Protein AF-0000000075415212 (afdb_homodimer)

Foldseek 3Di:
DDDDDQPVQLVVQLVVQVDPPDFQEWEWEADPPQIDIGTHHLVLLLVQFVQSVVVQVVQCVVVVVPSHRHYYYHHPAGPVLVVQVVSCSRRVDHDDDLVCVVSLVSNLVVCVNRVRPVSNVVSVVSCVVPPPD/DDDDDQPVQLVVLLVVQVDPPDFQEWEWEADPPQIDIGTHHLVLLLVQFVQSVVVQVVQCVVVVVPSHRHYYYHHPAGPVLVVQVVSCSRRVDHDDDLVCVVSLVSNLVVCVNRVRPVSNVVSVVSCVVPPPD

pLDDT: mean 91.98, std 10.03, range [41.69, 98.75]

Nearest PDB structures (foldseek):
  8p2o-assembly1_B  TM=8.426E-01  e=3.186E-08  Xenopus laevis
  8p2n-assembly1_B  TM=8.759E-01  e=6.468E-08  Xenopus laevis
  7x4w-assembly3_F-2  TM=7.829E-01  e=3.624E-08  Homo sapiens
  2vkp-assembly1_B-2  TM=8.140E-01  e=1.231E-07  Homo sapiens
  8k8t-assembly1_L  TM=7.722E-01  e=4.525E-06  Homo sapiens

Sequence (266 aa):
MSTQFFSNLSRNYIEILKDSEYYDVTIEVGEDPNVKIFRAHMNILCHRSPYLRRVLVSNNKKNNNDGVLSHTKLPNILPETFQIVLKYIYGGILSLDEENTPDILKVLVAADELILHELVDYLQTYLIENKADMSTQFFSNLSRNYIEILKDSEYYDVTIEVGEDPNVKIFRAHMNILCHRSPYLRRVLVSNNKKNNNDGVLSHTKLPNILPETFQIVLKYIYGGILSLDEENTPDILKVLVAADELILHELVDYLQTYLIENKAD

Solvent-accessible surface area (backbone atoms only — not comparable to full-atom values): 14366 Å² total; per-residue (Å²): 79,78,48,77,43,54,69,65,46,23,52,35,38,40,50,50,66,70,47,81,84,76,56,47,27,39,36,39,22,18,45,91,91,56,58,44,77,42,67,38,47,54,72,59,44,38,59,57,17,60,43,48,25,54,55,51,54,53,50,36,64,72,61,61,68,68,76,63,72,43,76,50,75,41,55,89,36,48,47,72,47,46,53,52,51,49,43,25,63,52,28,22,39,46,79,48,62,76,86,40,58,70,60,51,51,52,42,37,52,46,27,53,69,34,50,30,61,72,60,30,54,50,49,52,52,49,48,62,69,64,57,72,118,79,78,48,78,43,53,69,64,46,24,54,36,38,41,48,52,64,69,46,80,84,75,58,46,27,38,36,39,21,19,45,88,89,57,59,45,78,42,66,38,48,56,72,58,43,39,59,59,17,60,43,50,26,53,54,51,52,54,49,36,64,74,60,60,69,67,78,64,71,43,76,49,75,40,55,90,35,50,48,73,48,47,53,52,51,49,42,25,64,53,28,20,40,44,78,48,63,75,86,40,57,71,58,51,50,52,42,38,53,46,28,52,70,36,50,30,60,71,60,30,56,50,49,51,51,49,48,62,70,63,56,74,115

Organism: Rhizophagus irregularis (strain DAOM 181602 / DAOM 197198 / MUCL 43194) (NCBI:txid747089)

Secondary structure (DSSP, 8-state):
-EEE-HHHHHHHHHHHHH--SS--EEEEEEETTEEEEEEE-HHHHHHH-HHHHHHHHHHHHHHTTSSPPEEEEETTS-HHHHHHHHHHHHH-EEE--TT-HHHHHHHHHHHHHTT-HHHHHHHHHHHHHHS--/-EEE-HHHHHHHHHHHHH--SS-SEEEEEEETTEEEEEEE-HHHHHHH-HHHHHHHHHHHHHHTTSSPPEEEEETTS-HHHHHHHHHHHHH-EEE--TT-HHHHHHHHHHHHHTT-HHHHHHHHHHHHHHTT-

Structure (mmCIF, N/CA/C/O backbone):
data_AF-0000000075415212-model_v1
#
loop_
_entity.id
_entity.type
_entity.pdbx_description
1 polymer 'BTB/POZ protein'
#
loop_
_atom_site.group_PDB
_atom_site.id
_atom_site.type_symbol
_atom_site.label_atom_id
_atom_site.label_alt_id
_atom_site.label_comp_id
_atom_site.label_asym_id
_atom_site.label_entity_id
_atom_site.label_seq_id
_atom_site.pdbx_PDB_ins_code
_atom_site.Cartn_x
_atom_site.Cartn_y
_atom_site.Cartn_z
_atom_site.occupancy
_atom_site.B_iso_or_equiv
_atom_site.auth_seq_id
_atom_site.auth_comp_id
_atom_site.auth_asym_id
_atom_site.auth_atom_id
_atom_site.pdbx_PDB_model_num
ATOM 1 N N . MET A 1 1 ? 14.742 17.906 -1.229 1 79.44 1 MET A N 1
ATOM 2 C CA . MET A 1 1 ? 15.094 16.562 -0.757 1 79.44 1 MET A CA 1
ATOM 3 C C . MET A 1 1 ? 13.992 15.562 -1.099 1 79.44 1 MET A C 1
ATOM 5 O O . MET A 1 1 ? 12.812 15.898 -1.091 1 79.44 1 MET A O 1
ATOM 9 N N . SER A 1 2 ? 14.32 14.391 -1.63 1 82.81 2 SER A N 1
ATOM 10 C CA . SER A 1 2 ? 13.43 13.258 -1.861 1 82.81 2 SER A CA 1
ATOM 11 C C . SER A 1 2 ? 13.922 12.016 -1.128 1 82.81 2 SER A C 1
ATOM 13 O O . SER A 1 2 ? 14.984 11.477 -1.443 1 82.81 2 SER A O 1
ATOM 15 N N . THR A 1 3 ? 13.281 11.719 -0.046 1 89.88 3 THR A N 1
ATOM 16 C CA . THR A 1 3 ? 13.672 10.586 0.792 1 89.88 3 THR A CA 1
ATOM 17 C C . THR A 1 3 ? 12.617 9.477 0.727 1 89.88 3 THR A C 1
ATOM 19 O O . THR A 1 3 ? 11.422 9.758 0.628 1 89.88 3 THR A O 1
ATOM 22 N N . GLN A 1 4 ? 13.117 8.25 0.775 1 91.88 4 GLN A N 1
ATOM 23 C CA . GLN A 1 4 ? 12.266 7.078 0.6 1 91.88 4 GLN A CA 1
ATOM 24 C C . GLN A 1 4 ? 12.219 6.234 1.87 1 91.88 4 GLN A C 1
ATOM 26 O O . GLN A 1 4 ? 13.242 6.055 2.539 1 91.88 4 GLN A O 1
ATOM 31 N N . PHE A 1 5 ? 11.039 5.816 2.244 1 93.81 5 PHE A N 1
ATOM 32 C CA . PHE A 1 5 ? 10.773 5.012 3.434 1 93.81 5 PHE A CA 1
ATOM 33 C C . PHE A 1 5 ? 10.047 3.727 3.068 1 93.81 5 PHE A C 1
ATOM 35 O O . PHE A 1 5 ? 8.906 3.514 3.482 1 93.81 5 PHE A O 1
ATOM 42 N N . PHE A 1 6 ? 10.766 2.795 2.531 1 93.12 6 PHE A N 1
ATOM 43 C CA . PHE A 1 6 ? 10.078 1.704 1.845 1 93.12 6 PHE A CA 1
ATOM 44 C C . PHE A 1 6 ? 9.945 0.492 2.758 1 93.12 6 PHE A C 1
ATOM 46 O O . PHE A 1 6 ? 8.984 -0.274 2.645 1 93.12 6 PHE A O 1
ATOM 53 N N . SER A 1 7 ? 10.852 0.315 3.686 1 92.44 7 SER A N 1
ATOM 54 C CA . SER A 1 7 ? 10.828 -0.904 4.484 1 92.44 7 SER A CA 1
ATOM 55 C C . SER A 1 7 ? 9.594 -0.956 5.375 1 92.44 7 SER A C 1
ATOM 57 O O . SER A 1 7 ? 8.852 -1.941 5.367 1 92.44 7 SER A O 1
ATOM 59 N N . ASN A 1 8 ? 9.281 0.104 6.055 1 92.94 8 ASN A N 1
ATOM 60 C CA . ASN A 1 8 ? 8.109 0.147 6.922 1 92.94 8 ASN A CA 1
ATOM 61 C C . ASN A 1 8 ? 6.816 0.182 6.113 1 92.94 8 ASN A C 1
ATOM 63 O O . ASN A 1 8 ? 5.805 -0.379 6.535 1 92.94 8 ASN A O 1
ATOM 67 N N . LEU A 1 9 ? 6.926 0.83 4.992 1 94.88 9 LEU A N 1
ATOM 68 C CA . LEU A 1 9 ? 5.766 0.845 4.102 1 94.88 9 LEU A CA 1
ATOM 69 C C . LEU A 1 9 ? 5.383 -0.571 3.689 1 94.88 9 LEU A C 1
ATOM 71 O O . LEU A 1 9 ? 4.223 -0.969 3.826 1 94.88 9 LEU A O 1
ATOM 75 N N . SER A 1 10 ? 6.359 -1.257 3.203 1 96.12 10 SER A N 1
ATOM 76 C CA . SER A 1 10 ? 6.156 -2.635 2.766 1 96.12 10 SER A CA 1
ATOM 77 C C . SER A 1 10 ? 5.578 -3.49 3.889 1 96.12 10 SER A C 1
ATOM 79 O O . SER A 1 10 ? 4.586 -4.191 3.693 1 96.12 10 SER A O 1
ATOM 81 N N . ARG A 1 11 ? 6.156 -3.408 5.008 1 95.44 11 ARG A N 1
ATOM 82 C CA . ARG A 1 11 ? 5.707 -4.191 6.156 1 95.44 11 ARG A CA 1
ATOM 83 C C . ARG A 1 11 ? 4.254 -3.875 6.496 1 95.44 11 ARG A C 1
ATOM 85 O O . ARG A 1 11 ? 3.465 -4.781 6.766 1 95.44 11 ARG A O 1
ATOM 92 N N . ASN A 1 12 ? 3.955 -2.654 6.504 1 95.56 12 ASN A N 1
ATOM 93 C CA . ASN A 1 12 ? 2.594 -2.246 6.84 1 95.56 12 ASN A CA 1
ATOM 94 C C . ASN A 1 12 ? 1.584 -2.775 5.824 1 95.56 12 ASN A C 1
ATOM 96 O O . ASN A 1 12 ? 0.511 -3.25 6.199 1 95.56 12 ASN A O 1
ATOM 100 N N . TYR A 1 13 ? 1.958 -2.701 4.59 1 95.88 13 TYR A N 1
ATOM 101 C CA . TYR A 1 13 ? 1.016 -3.156 3.572 1 95.88 13 TYR A CA 1
ATOM 102 C C . TYR A 1 13 ? 0.854 -4.672 3.617 1 95.88 13 TYR A C 1
ATOM 104 O O . TYR A 1 13 ? -0.229 -5.195 3.346 1 95.88 13 TYR A O 1
ATOM 112 N N . ILE A 1 14 ? 1.859 -5.352 3.961 1 95.94 14 ILE A N 1
ATOM 113 C CA . ILE A 1 14 ? 1.755 -6.793 4.148 1 95.94 14 ILE A CA 1
ATOM 114 C C . ILE A 1 14 ? 0.852 -7.098 5.34 1 95.94 14 ILE A C 1
ATOM 116 O O . ILE A 1 14 ? 0.092 -8.07 5.324 1 95.94 14 ILE A O 1
ATOM 120 N N . GLU A 1 15 ? 0.88 -6.27 6.309 1 94.88 15 GLU A N 1
ATOM 121 C CA . GLU A 1 15 ? 0.022 -6.438 7.477 1 94.88 15 GLU A CA 1
ATOM 122 C C . GLU A 1 15 ? -1.45 -6.27 7.109 1 94.88 15 GLU A C 1
ATOM 124 O O . GLU A 1 15 ? -2.32 -6.906 7.711 1 94.88 15 GLU A O 1
ATOM 129 N N . ILE A 1 16 ? -1.678 -5.418 6.164 1 94.69 16 ILE A N 1
ATOM 130 C CA . ILE A 1 16 ? -3.049 -5.246 5.695 1 94.69 16 ILE A CA 1
ATOM 131 C C . ILE A 1 16 ? -3.609 -6.59 5.238 1 94.69 16 ILE A C 1
ATOM 133 O O . ILE A 1 16 ? -4.773 -6.902 5.5 1 94.69 16 ILE A O 1
ATOM 137 N N . LEU A 1 17 ? -2.814 -7.352 4.562 1 92.31 17 LEU A N 1
ATOM 138 C CA . LEU A 1 17 ? -3.207 -8.656 4.031 1 92.31 17 LEU A CA 1
ATOM 139 C C . LEU A 1 17 ? -3.652 -9.586 5.152 1 92.31 17 LEU A C 1
ATOM 141 O O . LEU A 1 17 ? -4.492 -10.461 4.938 1 92.31 17 LEU A O 1
ATOM 145 N N . LYS A 1 18 ? -3.145 -9.359 6.262 1 89 18 LYS A N 1
ATOM 146 C CA . LYS A 1 18 ? -3.451 -10.234 7.391 1 89 18 LYS A CA 1
ATOM 147 C C . LYS A 1 18 ? -4.754 -9.828 8.07 1 89 18 LYS A C 1
ATOM 149 O O . LYS A 1 18 ? -5.316 -10.586 8.859 1 89 18 LYS A O 1
ATOM 154 N N . ASP A 1 19 ? -5.145 -8.594 7.793 1 80.31 19 ASP A N 1
ATOM 155 C CA . ASP A 1 19 ? -6.383 -8.102 8.391 1 80.31 19 ASP A CA 1
ATOM 156 C C . ASP A 1 19 ? -7.605 -8.664 7.668 1 80.31 19 ASP A C 1
ATOM 158 O O . ASP A 1 19 ? -7.805 -8.414 6.48 1 80.31 19 ASP A O 1
ATOM 162 N N . SER A 1 20 ? -8.398 -9.492 8.266 1 74.56 20 SER A N 1
ATOM 163 C CA . SER A 1 20 ? -9.523 -10.203 7.672 1 74.56 20 SER A CA 1
ATOM 164 C C . SER A 1 20 ? -10.828 -9.43 7.848 1 74.56 20 SER A C 1
ATOM 166 O O . SER A 1 20 ? -11.867 -9.828 7.316 1 74.56 20 SER A O 1
ATOM 168 N N . GLU A 1 21 ? -10.781 -8.32 8.398 1 76.44 21 GLU A N 1
ATOM 169 C CA . GLU A 1 21 ? -12.031 -7.656 8.766 1 76.44 21 GLU A CA 1
ATOM 170 C C . GLU A 1 21 ? -12.5 -6.711 7.66 1 76.44 21 GLU A C 1
ATOM 172 O O . GLU A 1 21 ? -13.70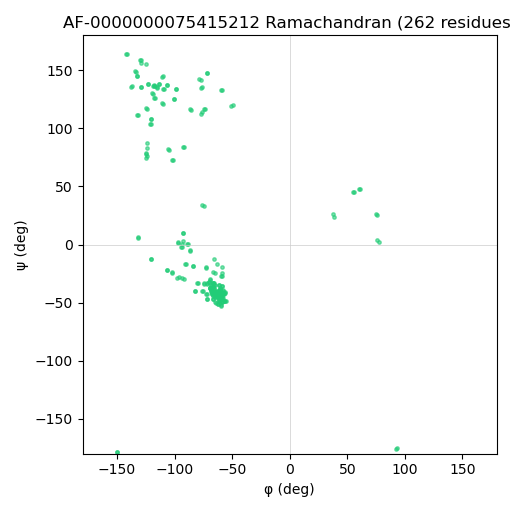3 -6.531 7.461 1 76.44 21 GLU A O 1
ATOM 177 N N . TYR A 1 22 ? -11.508 -6.199 6.934 1 80.81 22 TYR A N 1
ATOM 178 C CA . TYR A 1 22 ? -11.914 -5.227 5.926 1 80.81 22 TYR A CA 1
ATOM 179 C C . TYR A 1 22 ? -11.43 -5.641 4.543 1 80.81 22 TYR A C 1
ATOM 181 O O . TYR A 1 22 ? -10.289 -5.363 4.168 1 80.81 22 TYR A O 1
ATOM 189 N N . TYR A 1 23 ? -12.234 -6.516 3.969 1 89.38 23 TYR A N 1
ATOM 190 C CA . TYR A 1 23 ? -11.945 -6.918 2.598 1 89.38 23 TYR A CA 1
ATOM 191 C C . TYR A 1 23 ? -13.148 -6.684 1.693 1 89.38 23 TYR A C 1
ATOM 193 O O . TYR A 1 23 ? -14.281 -6.57 2.172 1 89.38 23 TYR A O 1
ATOM 201 N N . ASP A 1 24 ? -12.875 -6.531 0.416 1 88.81 24 ASP A N 1
ATOM 202 C CA . ASP A 1 24 ? -13.961 -6.301 -0.524 1 88.81 24 ASP A CA 1
ATOM 203 C C . ASP A 1 24 ? -13.852 -7.223 -1.736 1 88.81 24 ASP A C 1
ATOM 205 O O . ASP A 1 24 ? -14.641 -7.125 -2.676 1 88.81 24 ASP A O 1
ATOM 209 N N . VAL A 1 25 ? -12.883 -8.164 -1.727 1 94.19 25 VAL A N 1
ATOM 210 C CA . VAL A 1 25 ? -12.695 -9.148 -2.791 1 94.19 25 VAL A CA 1
ATOM 211 C C . VAL A 1 25 ? -12.422 -10.523 -2.188 1 94.19 25 VAL A C 1
ATOM 213 O O . VAL A 1 25 ? -11.664 -10.648 -1.227 1 94.19 25 VAL A O 1
ATOM 216 N N . THR A 1 26 ? -13.023 -11.492 -2.705 1 96.19 26 THR A N 1
ATOM 217 C CA . THR A 1 26 ? -12.641 -12.875 -2.438 1 96.19 26 THR A CA 1
ATOM 218 C C . THR A 1 26 ? -12.094 -13.539 -3.699 1 96.19 26 THR A C 1
ATOM 220 O O . THR A 1 26 ? -12.625 -13.328 -4.793 1 96.19 26 THR A O 1
ATOM 223 N N . ILE A 1 27 ? -11.078 -14.266 -3.512 1 97.81 27 ILE A N 1
ATOM 224 C CA . ILE A 1 27 ? -10.445 -14.953 -4.629 1 97.81 27 ILE A CA 1
ATOM 225 C C . ILE A 1 27 ? -10.367 -16.453 -4.332 1 97.81 27 ILE A C 1
ATOM 227 O O . ILE A 1 27 ? -9.727 -16.859 -3.367 1 97.81 27 ILE A O 1
ATOM 231 N N . GLU A 1 28 ? -10.992 -17.203 -5.094 1 98.38 28 GLU A N 1
ATOM 232 C CA . GLU A 1 28 ? -10.898 -18.672 -5.023 1 98.38 28 GLU A CA 1
ATOM 233 C C . GLU A 1 28 ? -9.719 -19.188 -5.84 1 98.38 28 GLU A C 1
ATOM 235 O O . GLU A 1 28 ? -9.695 -19.031 -7.062 1 98.38 28 GLU A O 1
ATOM 240 N N . VAL A 1 29 ? -8.758 -19.797 -5.16 1 98.62 29 VAL A N 1
ATOM 241 C CA . VAL A 1 29 ? -7.512 -20.172 -5.816 1 98.62 29 VAL A CA 1
ATOM 242 C C . VAL A 1 29 ? -7.348 -21.688 -5.781 1 98.62 29 VAL A C 1
ATOM 244 O O . VAL A 1 29 ? -7.547 -22.312 -4.738 1 98.62 29 VAL A O 1
ATOM 247 N N . GLY A 1 30 ? -6.918 -22.234 -6.922 1 98 30 GLY A N 1
ATOM 248 C CA . GLY A 1 30 ? -6.711 -23.656 -7.031 1 98 30 GLY A CA 1
ATOM 249 C C . GLY A 1 30 ? -7.93 -24.406 -7.555 1 98 30 GLY A C 1
ATOM 250 O O . GLY A 1 30 ? -8.906 -23.781 -7.969 1 98 30 GLY A O 1
ATOM 251 N N . GLU A 1 31 ? -7.77 -25.719 -7.566 1 93.81 31 GLU A N 1
ATOM 252 C CA . GLU A 1 31 ? -8.852 -26.609 -7.984 1 93.81 31 GLU A CA 1
ATOM 253 C C . GLU A 1 31 ? -9.078 -27.719 -6.961 1 93.81 31 GLU A C 1
ATOM 255 O O . GLU A 1 31 ? -8.164 -28.062 -6.199 1 93.81 31 GLU A O 1
ATOM 260 N N . ASP A 1 32 ? -10.305 -28.25 -7.082 1 90.56 32 ASP A N 1
ATOM 261 C CA . ASP A 1 32 ? -10.633 -29.328 -6.16 1 90.56 32 ASP A CA 1
ATOM 262 C C . ASP A 1 32 ? -9.664 -30.5 -6.316 1 90.56 32 ASP A C 1
ATOM 264 O O . ASP A 1 32 ? -9.297 -30.859 -7.434 1 90.56 32 ASP A O 1
ATOM 268 N N . PRO A 1 33 ? -9.18 -30.969 -5.16 1 92.94 33 PRO A N 1
ATOM 269 C CA . PRO A 1 33 ? -9.586 -30.734 -3.773 1 92.94 33 PRO A CA 1
ATOM 270 C C . PRO A 1 33 ? -8.734 -29.656 -3.086 1 92.94 33 PRO A C 1
ATOM 272 O O . P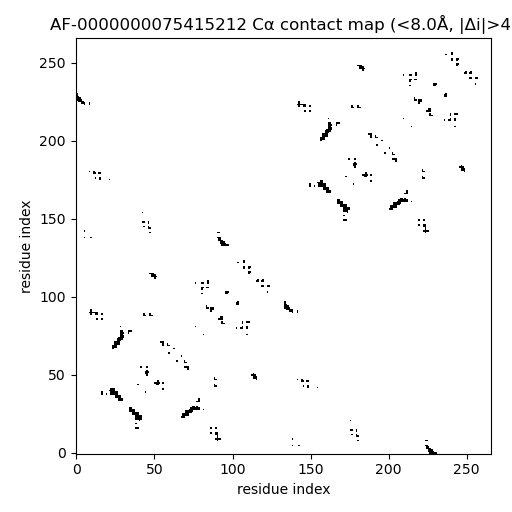RO A 1 33 ? -8.969 -29.344 -1.915 1 92.94 33 PRO A O 1
ATOM 275 N N . ASN A 1 34 ? -7.836 -29.062 -3.758 1 94.69 34 ASN A N 1
ATOM 276 C CA . ASN A 1 34 ? -6.938 -28.078 -3.156 1 94.69 34 ASN A CA 1
ATOM 277 C C . ASN A 1 34 ? -7.352 -26.656 -3.504 1 94.69 34 ASN A C 1
ATOM 279 O O . ASN A 1 34 ? -6.742 -26.016 -4.363 1 94.69 34 ASN A O 1
ATOM 283 N N . VAL A 1 35 ? -8.414 -26.234 -2.902 1 97.25 35 VAL A N 1
ATOM 284 C CA . VAL A 1 35 ? -8.945 -24.891 -3.164 1 97.25 35 VAL A CA 1
ATOM 285 C C . VAL A 1 35 ? -8.922 -24.062 -1.882 1 97.25 35 VAL A C 1
ATOM 287 O O . VAL A 1 35 ? -9.258 -24.578 -0.806 1 97.25 35 VAL A O 1
ATOM 290 N N . LYS A 1 36 ? -8.508 -22.797 -1.974 1 97.81 36 LYS A N 1
ATOM 291 C CA . LYS A 1 36 ? -8.508 -21.859 -0.849 1 97.81 36 LYS A CA 1
ATOM 292 C C . LYS A 1 36 ? -9.117 -20.516 -1.246 1 97.81 36 LYS A C 1
ATOM 294 O O . LYS A 1 36 ? -8.93 -20.062 -2.375 1 97.81 36 LYS A O 1
ATOM 299 N N . ILE A 1 37 ? -9.781 -19.969 -0.309 1 96.88 37 ILE A N 1
ATOM 300 C CA . ILE A 1 37 ? -10.352 -18.656 -0.528 1 96.88 37 ILE A CA 1
ATOM 301 C C . ILE A 1 37 ? -9.477 -17.594 0.135 1 96.88 37 ILE A C 1
ATOM 303 O O . ILE A 1 37 ? -9.156 -17.688 1.321 1 96.88 37 ILE A O 1
ATOM 307 N N . PHE A 1 38 ? -9.086 -16.641 -0.654 1 97.19 38 PHE A N 1
ATOM 308 C CA . PHE A 1 38 ? -8.32 -15.508 -0.15 1 97.19 38 PHE A CA 1
ATOM 309 C C . PHE A 1 38 ? -9.18 -14.25 -0.093 1 97.19 38 PHE A C 1
ATOM 311 O O . PHE A 1 38 ? -9.984 -14.008 -0.996 1 97.19 38 PHE A O 1
ATOM 318 N N . ARG A 1 39 ? -9.031 -13.57 0.939 1 95.5 39 ARG A N 1
ATOM 319 C CA . ARG A 1 39 ? -9.648 -12.25 1.086 1 95.5 39 ARG A CA 1
ATOM 320 C C . ARG A 1 39 ? -8.648 -11.141 0.783 1 95.5 39 ARG A C 1
ATOM 322 O O . ARG A 1 39 ? -7.492 -11.203 1.221 1 95.5 39 ARG A O 1
ATOM 329 N N . ALA A 1 40 ? -9.023 -10.164 0.002 1 95.81 40 ALA A N 1
ATOM 330 C CA . ALA A 1 40 ? -8.086 -9.133 -0.452 1 95.81 40 ALA A CA 1
ATOM 331 C C . ALA A 1 40 ? -8.797 -7.805 -0.676 1 95.81 40 ALA A C 1
ATOM 333 O O . ALA A 1 40 ? -9.977 -7.656 -0.328 1 95.81 40 ALA A O 1
ATOM 334 N N . HIS A 1 41 ? -8.102 -6.82 -1.105 1 93.06 41 HIS A N 1
ATOM 335 C CA . HIS A 1 41 ? -8.609 -5.465 -1.297 1 93.06 41 HIS A CA 1
ATOM 336 C C . HIS A 1 41 ? -8.531 -5.051 -2.764 1 93.06 41 HIS A C 1
ATOM 338 O O . HIS A 1 41 ? -7.453 -5.047 -3.357 1 93.06 41 HIS A O 1
ATOM 344 N N . MET A 1 42 ? -9.633 -4.645 -3.248 1 92.06 42 MET A N 1
ATOM 345 C CA . MET A 1 42 ? -9.789 -4.371 -4.672 1 92.06 42 MET A CA 1
ATOM 346 C C . MET A 1 42 ? -8.812 -3.291 -5.129 1 92.06 42 MET A C 1
ATOM 348 O O . MET A 1 42 ? -8.133 -3.453 -6.145 1 92.06 42 MET A O 1
ATOM 352 N N . ASN A 1 43 ? -8.727 -2.221 -4.383 1 91.69 43 ASN A N 1
ATOM 353 C CA . ASN A 1 43 ? -7.895 -1.091 -4.781 1 91.69 43 ASN A CA 1
ATOM 354 C C . ASN A 1 43 ? -6.43 -1.497 -4.918 1 91.69 43 ASN A C 1
ATOM 356 O O . ASN A 1 43 ? -5.742 -1.05 -5.84 1 91.69 43 ASN A O 1
ATOM 360 N N . ILE A 1 44 ? -5.988 -2.357 -4.039 1 95.19 44 ILE A N 1
ATOM 361 C CA . ILE A 1 44 ? -4.605 -2.818 -4.09 1 95.19 44 ILE A CA 1
ATOM 362 C C . ILE A 1 44 ? -4.418 -3.75 -5.285 1 95.19 44 ILE A C 1
ATOM 364 O O . ILE A 1 44 ? -3.518 -3.549 -6.102 1 95.19 44 ILE A O 1
ATOM 368 N N . LEU A 1 45 ? -5.32 -4.684 -5.445 1 96.56 45 LEU A N 1
ATOM 369 C CA . LEU A 1 45 ? -5.215 -5.66 -6.523 1 96.56 45 LEU A CA 1
ATOM 370 C C . LEU A 1 45 ? -5.262 -4.973 -7.883 1 96.56 45 LEU A C 1
ATOM 372 O O . LEU A 1 45 ? -4.461 -5.281 -8.773 1 96.56 45 LEU A O 1
ATOM 376 N N . CYS A 1 46 ? -6.133 -4.02 -8.047 1 95.06 46 CYS A N 1
ATOM 377 C CA . CYS A 1 46 ? -6.348 -3.359 -9.328 1 95.06 46 CYS A CA 1
ATOM 378 C C . CYS A 1 46 ? -5.145 -2.504 -9.711 1 95.06 46 CYS A C 1
ATOM 380 O O . CYS A 1 46 ? -4.82 -2.369 -10.891 1 95.06 46 CYS A O 1
ATOM 382 N N . HIS A 1 47 ? -4.461 -1.99 -8.781 1 95.19 47 HIS A N 1
ATOM 383 C CA . HIS A 1 47 ? -3.357 -1.09 -9.094 1 95.19 47 HIS A CA 1
ATOM 384 C C . HIS A 1 47 ? -2.047 -1.856 -9.25 1 95.19 47 HIS A C 1
ATOM 386 O O . HIS A 1 47 ? -1.1 -1.358 -9.859 1 95.19 47 HIS A O 1
ATOM 392 N N . ARG A 1 48 ? -2.025 -3.07 -8.758 1 97.06 48 ARG A N 1
ATOM 393 C CA . ARG A 1 48 ? -0.766 -3.809 -8.758 1 97.06 48 ARG A CA 1
ATOM 394 C C . ARG A 1 48 ? -0.77 -4.902 -9.812 1 97.06 48 ARG A C 1
ATOM 396 O O . ARG A 1 48 ? 0.29 -5.391 -10.219 1 97.06 48 ARG A O 1
ATOM 403 N N . SER A 1 49 ? -1.942 -5.348 -10.25 1 98.19 49 SER A N 1
ATOM 404 C CA . SER A 1 49 ? -2.072 -6.41 -11.242 1 98.19 49 SER A CA 1
ATOM 405 C C . SER A 1 49 ? -3.062 -6.023 -12.336 1 98.19 49 SER A C 1
ATOM 407 O O . SER A 1 49 ? -4.273 -6.016 -12.109 1 98.19 49 SER A O 1
ATOM 409 N N . PRO A 1 50 ? -2.586 -5.812 -13.516 1 97.56 50 PRO A N 1
ATOM 410 C CA . PRO A 1 50 ? -3.486 -5.484 -14.625 1 97.56 50 PRO A CA 1
ATOM 411 C C . PRO A 1 50 ? -4.531 -6.57 -14.883 1 97.56 50 PRO A C 1
ATOM 413 O O . PRO A 1 50 ? -5.672 -6.266 -15.234 1 97.56 50 PRO A O 1
ATOM 416 N N . TYR A 1 51 ? -4.168 -7.781 -14.719 1 98.38 51 TYR A N 1
ATOM 417 C CA . TYR A 1 51 ? -5.121 -8.867 -14.898 1 98.38 51 TYR A CA 1
ATOM 418 C C . TYR A 1 51 ? -6.266 -8.766 -13.898 1 98.38 51 TYR A C 1
ATOM 420 O O . TYR A 1 51 ? -7.438 -8.82 -14.273 1 98.38 51 TYR A O 1
ATOM 428 N N . LEU A 1 52 ? -5.922 -8.633 -12.672 1 97.88 52 LEU A N 1
ATOM 429 C CA . LEU A 1 52 ? -6.949 -8.555 -11.641 1 97.88 52 LEU A CA 1
ATOM 430 C C . LEU A 1 52 ? -7.789 -7.293 -11.797 1 97.88 52 LEU A C 1
ATOM 432 O O . LEU A 1 52 ? -8.992 -7.305 -11.531 1 97.88 52 LEU A O 1
ATOM 436 N N . ARG A 1 53 ? -7.137 -6.234 -12.234 1 95.69 53 ARG A N 1
ATOM 437 C CA . ARG A 1 53 ? -7.895 -5.02 -12.516 1 95.69 53 ARG A CA 1
ATOM 438 C C . ARG A 1 53 ? -9 -5.289 -13.539 1 95.69 53 ARG A C 1
ATOM 440 O O . ARG A 1 53 ? -10.156 -4.941 -13.305 1 95.69 53 ARG A O 1
ATOM 447 N N . ARG A 1 54 ? -8.625 -5.918 -14.578 1 96.56 54 ARG A N 1
ATOM 448 C CA . ARG A 1 54 ? -9.578 -6.195 -15.648 1 96.56 54 ARG A CA 1
ATOM 449 C C . ARG A 1 54 ? -10.719 -7.074 -15.164 1 96.56 54 ARG A C 1
ATOM 451 O O . ARG A 1 54 ? -11.891 -6.77 -15.398 1 96.56 54 ARG A O 1
ATOM 458 N N . VAL A 1 55 ? -10.43 -8.055 -14.438 1 96.19 55 VAL A N 1
ATOM 459 C CA . VAL A 1 55 ? -11.414 -9.047 -14.016 1 96.19 55 VAL A CA 1
ATOM 460 C C . VAL A 1 55 ? -12.336 -8.43 -12.961 1 96.19 55 VAL A C 1
ATOM 462 O O . VAL A 1 55 ? -13.555 -8.602 -13.016 1 96.19 55 VAL A O 1
ATOM 465 N N . LEU A 1 56 ? -11.789 -7.703 -12.047 1 93.88 56 LEU A N 1
ATOM 466 C CA . LEU A 1 56 ? -12.562 -7.176 -10.922 1 93.88 56 LEU A CA 1
ATOM 467 C C . LEU A 1 56 ? -13.43 -6 -11.359 1 93.88 56 LEU A C 1
ATOM 469 O O . LEU A 1 56 ? -14.562 -5.852 -10.906 1 93.88 56 LEU A O 1
ATOM 473 N N . VAL A 1 57 ? -12.859 -5.176 -12.203 1 89.94 57 VAL A N 1
ATOM 474 C CA . VAL A 1 57 ? -13.641 -4.051 -12.719 1 89.94 57 VAL A CA 1
ATOM 475 C C . VAL A 1 57 ? -14.812 -4.574 -13.547 1 89.94 57 VAL A C 1
ATOM 477 O O . VAL A 1 57 ? -15.93 -4.07 -13.43 1 89.94 57 VAL A O 1
ATOM 480 N N . SER A 1 58 ? -14.555 -5.555 -14.32 1 91.75 58 SER A N 1
ATOM 481 C CA . SER A 1 58 ? -15.609 -6.184 -15.109 1 91.75 58 SER A CA 1
ATOM 482 C C . SER A 1 58 ? -16.688 -6.777 -14.211 1 91.75 58 SER A C 1
ATOM 484 O O . SER A 1 58 ? -17.875 -6.617 -14.477 1 91.75 58 SER A O 1
ATOM 486 N N . ASN A 1 59 ? -16.297 -7.402 -13.172 1 89.06 59 ASN A N 1
ATOM 487 C CA . ASN A 1 59 ? -17.234 -8 -12.219 1 89.06 59 ASN A CA 1
ATOM 488 C C . ASN A 1 59 ? -18.078 -6.941 -11.531 1 89.06 59 ASN A C 1
ATOM 490 O O . ASN A 1 59 ? -19.281 -7.141 -11.328 1 89.06 59 ASN A O 1
ATOM 494 N N . ASN A 1 60 ? -17.484 -5.863 -11.141 1 83.75 60 ASN A N 1
ATOM 495 C CA . ASN A 1 60 ? -18.188 -4.781 -10.461 1 83.75 60 ASN A CA 1
ATOM 496 C C . ASN A 1 60 ? -19.219 -4.129 -11.375 1 83.75 60 ASN A C 1
ATOM 498 O O . ASN A 1 60 ? -20.297 -3.74 -10.922 1 83.75 60 ASN A O 1
ATOM 502 N N . LYS A 1 61 ? -18.891 -3.945 -12.555 1 82.06 61 LYS A N 1
ATOM 503 C CA . LYS A 1 61 ? -19.812 -3.396 -13.531 1 82.06 61 LYS A CA 1
ATOM 504 C C . LYS A 1 61 ? -21.031 -4.301 -13.703 1 82.06 61 LYS A C 1
ATOM 506 O O . LYS A 1 61 ? -22.156 -3.82 -13.828 1 82.06 61 LYS A O 1
ATOM 511 N N . LYS A 1 62 ? -20.875 -5.543 -13.609 1 80.75 62 LYS A N 1
ATOM 512 C CA . LYS A 1 62 ? -21.938 -6.523 -13.75 1 80.75 62 LYS A CA 1
ATOM 513 C C . LYS A 1 62 ? -22.844 -6.539 -12.523 1 80.75 62 LYS A C 1
ATOM 515 O O . LYS A 1 62 ? -24.047 -6.734 -12.633 1 80.75 62 LYS A O 1
ATOM 520 N N . ASN A 1 63 ? -22.188 -6.289 -11.406 1 77.88 63 ASN A N 1
ATOM 521 C CA . ASN A 1 63 ? -22.938 -6.363 -10.148 1 77.88 63 ASN A CA 1
ATOM 522 C C . ASN A 1 63 ? -23.5 -5.004 -9.75 1 77.88 63 ASN A C 1
ATOM 524 O O . ASN A 1 63 ? -24.156 -4.883 -8.719 1 77.88 63 ASN A O 1
ATOM 528 N N . ASN A 1 64 ? -23.484 -3.992 -10.531 1 64.81 64 ASN A N 1
ATOM 529 C CA . ASN A 1 64 ? -23.969 -2.633 -10.305 1 64.81 64 ASN A CA 1
ATOM 530 C C . ASN A 1 64 ? -23.344 -2.012 -9.062 1 64.81 64 ASN A C 1
ATOM 532 O O . ASN A 1 64 ? -24.031 -1.34 -8.289 1 64.81 64 ASN A O 1
ATOM 536 N N . ASN A 1 65 ? -22.188 -2.1 -8.844 1 59.41 65 ASN A N 1
ATOM 537 C CA . ASN A 1 65 ? -21.375 -1.479 -7.809 1 59.41 65 ASN A CA 1
ATOM 538 C C . ASN A 1 65 ? -22.109 -1.415 -6.473 1 59.41 65 ASN A C 1
ATOM 540 O O . ASN A 1 65 ? -21.953 -0.453 -5.719 1 59.41 65 ASN A O 1
ATOM 544 N N . ASP A 1 66 ? -23.062 -2.258 -6.234 1 57.47 66 ASP A N 1
ATOM 545 C CA . ASP A 1 66 ? -23.969 -2.154 -5.094 1 57.47 66 ASP A CA 1
ATOM 546 C C . ASP A 1 66 ? -23.266 -2.557 -3.799 1 57.47 66 ASP A C 1
ATOM 548 O O . ASP A 1 66 ? -23.891 -3.092 -2.883 1 57.47 66 ASP A O 1
ATOM 552 N N . GLY A 1 67 ? -22 -2.24 -3.783 1 61.56 67 GLY A N 1
ATOM 553 C CA . GLY A 1 67 ? -21.406 -2.555 -2.494 1 61.56 67 GLY A CA 1
ATOM 554 C C . GLY A 1 67 ? -21.141 -4.035 -2.307 1 61.56 67 GLY A C 1
ATOM 555 O O . GLY A 1 67 ? -20.828 -4.48 -1.201 1 61.56 67 GLY A O 1
ATOM 556 N N . VAL A 1 68 ? -21.406 -4.727 -3.311 1 64.12 68 VAL A N 1
ATOM 557 C CA . VAL A 1 68 ? -21.312 -6.18 -3.223 1 64.12 68 VAL A CA 1
ATOM 558 C C . VAL A 1 68 ? -19.859 -6.609 -3.273 1 64.12 68 VAL A C 1
ATOM 560 O O . VAL A 1 68 ? -19.031 -5.977 -3.945 1 64.12 68 VAL A O 1
ATOM 563 N N . LEU A 1 69 ? -19.516 -7.512 -2.385 1 82.88 69 LEU A N 1
ATOM 564 C CA . LEU A 1 69 ? -18.25 -8.234 -2.371 1 82.88 69 LEU A CA 1
ATOM 565 C C . LEU A 1 69 ? -17.953 -8.82 -3.746 1 82.88 69 LEU A C 1
ATOM 567 O O . LEU A 1 69 ? -18.797 -9.484 -4.344 1 82.88 69 LEU A O 1
ATOM 571 N N . SER A 1 70 ? -16.781 -8.406 -4.391 1 91.25 70 SER A N 1
ATOM 572 C CA . SER A 1 70 ? -16.375 -8.969 -5.672 1 91.25 70 SER A CA 1
ATOM 573 C C . SER A 1 70 ? -15.734 -10.344 -5.496 1 91.25 70 SER A C 1
ATOM 575 O O . SER A 1 70 ? -15.078 -10.602 -4.484 1 91.25 70 SER A O 1
ATOM 577 N N . HIS A 1 71 ? -16.047 -11.203 -6.469 1 94.19 71 HIS A N 1
ATOM 578 C CA . HIS A 1 71 ? -15.508 -12.562 -6.414 1 94.19 71 HIS A CA 1
ATOM 579 C C . HIS A 1 71 ? -14.844 -12.945 -7.734 1 94.19 71 HIS A C 1
ATOM 581 O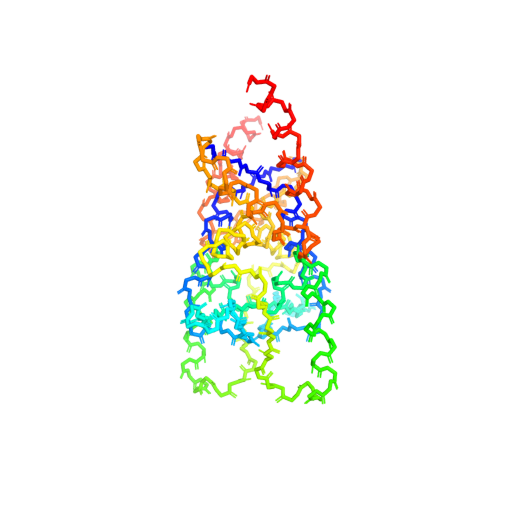 O . HIS A 1 71 ? -15.367 -12.648 -8.805 1 94.19 71 HIS A O 1
ATOM 587 N N . THR A 1 72 ? -13.656 -13.562 -7.633 1 96.75 72 THR A N 1
ATOM 588 C CA . THR A 1 72 ? -13 -14.086 -8.828 1 96.75 72 THR A CA 1
ATOM 589 C C . THR A 1 72 ? -12.312 -15.414 -8.539 1 96.75 72 THR A C 1
ATOM 591 O O . THR A 1 72 ? -12.133 -15.781 -7.375 1 96.75 72 THR A O 1
ATOM 594 N N . LYS A 1 73 ? -11.961 -16.172 -9.641 1 97.56 73 LYS A N 1
ATOM 595 C CA . LYS A 1 73 ? -11.344 -17.5 -9.523 1 97.56 73 LYS A CA 1
ATOM 596 C C . LYS A 1 73 ? -10.008 -17.547 -10.258 1 97.56 73 LYS A C 1
ATOM 598 O O . LYS A 1 73 ? -9.867 -16.969 -11.344 1 97.56 73 LYS A O 1
ATOM 603 N N . LEU A 1 74 ? -9.086 -18.156 -9.641 1 98.38 74 LEU A N 1
ATOM 604 C CA . LEU A 1 74 ? -7.793 -18.484 -10.234 1 98.38 74 LEU A CA 1
ATOM 605 C C . LEU A 1 74 ? -7.504 -19.984 -10.133 1 98.38 74 LEU A C 1
ATOM 607 O O . LEU A 1 74 ? -6.648 -20.391 -9.344 1 98.38 74 LEU A O 1
ATOM 611 N N . PRO A 1 75 ? -8.102 -20.766 -10.969 1 97.56 75 PRO A N 1
ATOM 612 C CA . PRO A 1 75 ? -8.008 -22.219 -10.812 1 97.56 75 PRO A CA 1
ATOM 613 C C . PRO A 1 75 ? -6.637 -22.766 -11.188 1 97.56 75 PRO A C 1
ATOM 615 O O . PRO A 1 75 ? -6.27 -23.859 -10.75 1 97.56 75 PRO A O 1
ATOM 618 N N . ASN A 1 76 ? -5.852 -22.047 -11.93 1 97.25 76 ASN A N 1
ATOM 619 C CA . ASN A 1 76 ? -4.605 -22.578 -12.469 1 97.25 76 ASN A CA 1
ATOM 620 C C . ASN A 1 76 ? -3.42 -22.25 -11.562 1 97.25 76 ASN A C 1
ATOM 622 O O . ASN A 1 76 ? -2.281 -22.609 -11.875 1 97.25 76 ASN A O 1
ATOM 626 N N . ILE A 1 77 ? -3.674 -21.547 -10.539 1 98.44 77 ILE A N 1
ATOM 627 C CA . ILE A 1 77 ? -2.615 -21.188 -9.602 1 98.44 77 ILE A CA 1
ATOM 628 C C . ILE A 1 77 ? -2.801 -21.953 -8.297 1 98.44 77 ILE A C 1
ATOM 630 O O . ILE A 1 77 ? -3.912 -22.031 -7.77 1 98.44 77 ILE A O 1
ATOM 634 N N . LEU A 1 78 ? -1.732 -22.5 -7.809 1 98 78 LEU A N 1
ATOM 635 C CA . LEU A 1 78 ? -1.787 -23.172 -6.516 1 98 78 LEU A CA 1
ATOM 636 C C . LEU A 1 78 ? -1.921 -22.156 -5.379 1 98 78 LEU A C 1
ATOM 638 O O . LEU A 1 78 ? -1.302 -21.094 -5.414 1 98 78 LEU A O 1
ATOM 642 N N . PRO A 1 79 ? -2.633 -22.578 -4.309 1 98.25 79 PRO A 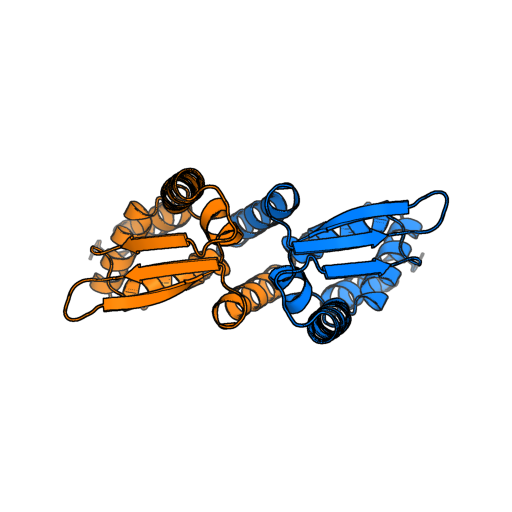N 1
ATOM 643 C CA . PRO A 1 79 ? -2.816 -21.656 -3.18 1 98.25 79 PRO A CA 1
ATOM 644 C C . PRO A 1 79 ? -1.494 -21.203 -2.566 1 98.25 79 PRO A C 1
ATOM 646 O O . PRO A 1 79 ? -1.321 -20.016 -2.27 1 98.25 79 PRO A O 1
ATOM 649 N N . GLU A 1 80 ? -0.579 -22.125 -2.443 1 97.38 80 GLU A N 1
ATOM 650 C CA . GLU A 1 80 ? 0.702 -21.766 -1.837 1 97.38 80 GLU A CA 1
ATOM 651 C C . GLU A 1 80 ? 1.484 -20.797 -2.719 1 97.38 80 GLU A C 1
ATOM 653 O O . GLU A 1 80 ? 2.182 -19.922 -2.215 1 97.38 80 GLU A O 1
ATOM 658 N N . THR A 1 81 ? 1.401 -20.953 -3.984 1 98.12 81 THR A N 1
ATOM 659 C CA . THR A 1 81 ? 2.045 -20.062 -4.934 1 98.12 81 THR A CA 1
ATOM 660 C C . THR A 1 81 ? 1.39 -18.672 -4.895 1 98.12 81 THR A C 1
ATOM 662 O O . THR A 1 81 ? 2.082 -17.656 -4.883 1 98.12 81 THR A O 1
ATOM 665 N N . PHE A 1 82 ? 0.09 -18.688 -4.805 1 98.69 82 PHE A N 1
ATOM 666 C CA . PHE A 1 82 ? -0.635 -17.422 -4.785 1 98.69 82 PHE A CA 1
ATOM 667 C C . PHE A 1 82 ? -0.307 -16.641 -3.527 1 98.69 82 PHE A C 1
ATOM 669 O O . PHE A 1 82 ? -0.208 -15.406 -3.57 1 98.69 82 PHE A O 1
ATOM 676 N N . GLN A 1 83 ? -0.167 -17.359 -2.477 1 97.75 83 GLN A N 1
ATOM 677 C CA . GLN A 1 83 ? 0.201 -16.688 -1.231 1 97.75 83 GLN A CA 1
ATOM 678 C C . GLN A 1 83 ? 1.507 -15.914 -1.388 1 97.75 83 GLN A C 1
ATOM 680 O O . GLN A 1 83 ? 1.63 -14.789 -0.899 1 97.75 83 GLN A O 1
ATOM 685 N N . ILE A 1 84 ? 2.482 -16.453 -2.039 1 97.56 84 ILE A N 1
ATOM 686 C CA . ILE A 1 84 ? 3.771 -15.812 -2.293 1 97.56 84 ILE A CA 1
ATOM 687 C C . ILE A 1 84 ? 3.578 -14.586 -3.184 1 97.56 84 ILE A C 1
ATOM 689 O O . ILE A 1 84 ? 4.094 -13.508 -2.883 1 97.56 84 ILE A O 1
ATOM 693 N N . VAL A 1 85 ? 2.797 -14.75 -4.195 1 98.38 85 VAL A N 1
ATOM 694 C CA . VAL A 1 85 ? 2.559 -13.688 -5.164 1 98.38 85 VAL A CA 1
ATOM 695 C C . VAL A 1 85 ? 1.759 -12.562 -4.516 1 98.38 85 VAL A C 1
ATOM 697 O O . VAL A 1 85 ? 2.016 -11.383 -4.766 1 98.38 85 VAL A 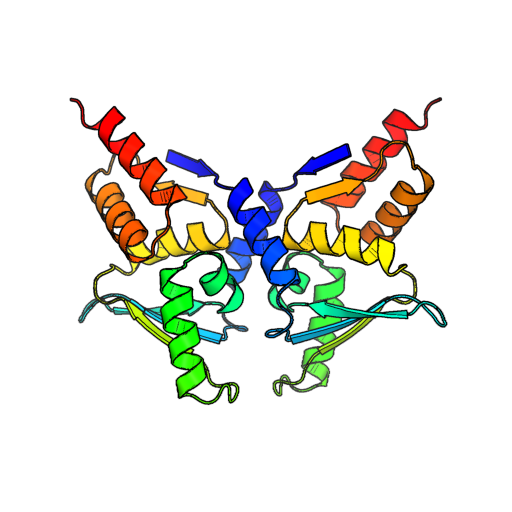O 1
ATOM 700 N N . LEU A 1 86 ? 0.805 -12.977 -3.717 1 98.19 86 LEU A N 1
ATOM 701 C CA . LEU A 1 86 ? -0.036 -11.992 -3.033 1 98.19 86 LEU A CA 1
ATOM 702 C C . LEU A 1 86 ? 0.796 -11.117 -2.102 1 98.19 86 LEU A C 1
ATOM 704 O O . LEU A 1 86 ? 0.591 -9.906 -2.037 1 98.19 86 LEU A O 1
ATOM 708 N N . LYS A 1 87 ? 1.726 -11.68 -1.417 1 97.38 87 LYS A N 1
ATOM 709 C CA . LYS A 1 87 ? 2.639 -10.914 -0.57 1 97.38 87 LYS A CA 1
ATOM 710 C C . LYS A 1 87 ? 3.457 -9.922 -1.394 1 97.38 87 LYS A C 1
ATOM 712 O O . LYS A 1 87 ? 3.662 -8.781 -0.977 1 97.38 87 LYS A O 1
ATOM 717 N N . TYR A 1 88 ? 3.879 -10.344 -2.52 1 98.06 88 TYR A N 1
ATOM 718 C CA . TYR A 1 88 ? 4.57 -9.445 -3.445 1 98.06 88 TYR A CA 1
ATOM 719 C C . TYR A 1 88 ? 3.662 -8.305 -3.877 1 98.06 88 TYR A C 1
ATOM 721 O O . TYR A 1 88 ? 4.094 -7.148 -3.945 1 98.06 88 TYR A O 1
ATOM 729 N N . ILE A 1 89 ? 2.453 -8.633 -4.203 1 98.25 89 ILE A N 1
ATOM 730 C CA . ILE A 1 89 ? 1.503 -7.629 -4.672 1 98.25 89 ILE A CA 1
ATOM 731 C C . ILE A 1 89 ? 1.292 -6.57 -3.594 1 98.25 89 ILE A C 1
ATOM 733 O O . ILE A 1 89 ? 1.277 -5.371 -3.887 1 98.25 89 ILE A O 1
ATOM 737 N N . TYR A 1 90 ? 1.228 -6.953 -2.367 1 97.56 90 TYR A N 1
ATOM 738 C CA . TYR A 1 90 ? 0.936 -6.023 -1.281 1 97.56 90 TYR A CA 1
ATOM 739 C C . TYR A 1 90 ? 2.195 -5.285 -0.844 1 97.56 90 TYR A C 1
ATOM 741 O O . TYR A 1 90 ? 2.158 -4.074 -0.598 1 97.56 90 TYR A O 1
ATOM 749 N N . GLY A 1 91 ? 3.254 -5.969 -0.799 1 97.38 91 GLY A N 1
ATOM 750 C CA . GLY A 1 91 ? 4.383 -5.387 -0.093 1 97.38 91 GLY A CA 1
ATOM 751 C C . GLY A 1 91 ? 5.609 -5.207 -0.971 1 97.38 91 GLY A C 1
ATOM 752 O O . GLY A 1 91 ? 6.594 -4.598 -0.553 1 97.38 91 GLY A O 1
ATOM 753 N N . GLY A 1 92 ? 5.637 -5.801 -2.158 1 97.38 92 GLY A N 1
ATOM 754 C CA . GLY A 1 92 ? 6.773 -5.672 -3.057 1 97.38 92 GLY A CA 1
ATOM 755 C C . GLY A 1 92 ? 7.973 -6.5 -2.627 1 97.38 92 GLY A C 1
ATOM 756 O O . GLY A 1 92 ? 9.117 -6.105 -2.855 1 97.38 92 GLY A O 1
ATOM 757 N N . ILE A 1 93 ? 7.711 -7.543 -1.911 1 96.38 93 ILE A N 1
ATOM 758 C CA . ILE A 1 93 ? 8.789 -8.414 -1.465 1 96.38 93 ILE A CA 1
ATOM 759 C C . ILE A 1 93 ? 8.578 -9.82 -2.012 1 96.38 93 ILE A C 1
ATOM 761 O O . ILE A 1 93 ? 7.461 -10.344 -1.981 1 96.38 93 ILE A O 1
ATOM 765 N N . LEU A 1 94 ? 9.617 -10.328 -2.588 1 96.56 94 LEU A N 1
ATOM 766 C CA . LEU A 1 94 ? 9.625 -11.719 -3.031 1 96.56 94 LEU A CA 1
ATOM 767 C C . LEU A 1 94 ? 10.578 -12.547 -2.184 1 96.56 94 LEU A C 1
ATOM 769 O O . LEU A 1 94 ? 11.758 -12.211 -2.049 1 96.56 94 LEU A O 1
ATOM 773 N N . SER A 1 95 ? 10.055 -13.562 -1.562 1 94.94 95 SER A N 1
ATOM 774 C CA . SER A 1 95 ? 10.852 -14.492 -0.771 1 94.94 95 SER A CA 1
ATOM 775 C C . SER A 1 95 ? 10.727 -15.914 -1.293 1 94.94 95 SER A C 1
ATOM 777 O O . SER A 1 95 ? 9.672 -16.547 -1.146 1 94.94 95 SER A O 1
ATOM 779 N N . LEU A 1 96 ? 11.758 -16.422 -1.904 1 94.56 96 LEU A N 1
ATOM 780 C CA . LEU A 1 96 ? 11.773 -17.766 -2.467 1 94.56 96 LEU A CA 1
ATOM 781 C C . LEU A 1 96 ? 13.055 -18.5 -2.092 1 94.56 96 LEU A C 1
ATOM 783 O O . LEU A 1 96 ? 14.086 -17.859 -1.849 1 94.56 96 LEU A O 1
ATOM 787 N N . ASP A 1 97 ? 12.898 -19.75 -1.993 1 92.19 97 ASP A N 1
ATOM 788 C CA . ASP A 1 97 ? 14.07 -20.609 -1.87 1 92.19 97 ASP A CA 1
ATOM 789 C C . ASP A 1 97 ? 14.797 -20.734 -3.205 1 92.19 97 ASP A C 1
ATOM 791 O O . ASP A 1 97 ? 14.297 -21.375 -4.137 1 92.19 97 ASP A O 1
ATOM 795 N N . GLU A 1 98 ? 16.016 -20.266 -3.238 1 88.31 98 GLU A N 1
ATOM 796 C CA . GLU A 1 98 ? 16.781 -20.203 -4.477 1 88.31 98 GLU A CA 1
ATOM 797 C C . GLU A 1 98 ? 17.094 -21.609 -4.988 1 88.31 98 GLU A C 1
ATOM 799 O O . GLU A 1 98 ? 17.359 -21.797 -6.18 1 88.31 98 GLU A O 1
ATOM 804 N N . GLU A 1 99 ? 17.094 -22.516 -4.117 1 88.06 99 GLU A N 1
ATOM 805 C CA . GLU A 1 99 ? 17.453 -23.875 -4.5 1 88.06 99 GLU A CA 1
ATOM 806 C C . GLU A 1 99 ? 16.25 -24.641 -5.012 1 88.06 99 GLU A C 1
ATOM 808 O O . GLU A 1 99 ? 16.391 -25.75 -5.543 1 88.06 99 GLU A O 1
ATOM 813 N N . ASN A 1 100 ? 15.117 -24.047 -4.938 1 91.81 100 ASN A N 1
ATOM 814 C CA . ASN A 1 100 ? 13.891 -24.719 -5.348 1 91.81 100 ASN A CA 1
ATOM 815 C C . ASN A 1 100 ? 13.383 -24.188 -6.688 1 91.81 100 ASN A C 1
ATOM 817 O O . ASN A 1 100 ? 12.391 -23.453 -6.738 1 91.81 100 ASN A O 1
ATOM 821 N N . THR A 1 101 ? 13.953 -24.703 -7.746 1 91.56 101 THR A N 1
ATOM 822 C CA . THR A 1 101 ? 13.664 -24.234 -9.094 1 91.56 101 THR A CA 1
ATOM 823 C C . THR A 1 101 ? 12.203 -24.484 -9.453 1 91.56 101 THR A C 1
ATOM 825 O O . THR A 1 101 ? 11.547 -23.625 -10.047 1 91.56 101 THR A O 1
ATOM 828 N N . PRO A 1 102 ? 11.633 -25.609 -9.094 1 92.88 102 PRO A N 1
ATOM 829 C CA . PRO A 1 102 ? 10.219 -25.844 -9.391 1 92.88 102 PRO A CA 1
ATOM 830 C C . PRO A 1 102 ? 9.305 -24.781 -8.789 1 92.88 102 PRO A C 1
ATOM 832 O O . PRO A 1 102 ? 8.367 -24.312 -9.445 1 92.88 102 PRO A O 1
ATOM 835 N N . ASP A 1 103 ? 9.617 -24.391 -7.602 1 94.56 103 ASP A N 1
ATOM 836 C CA . ASP A 1 103 ? 8.805 -23.359 -6.957 1 94.56 103 ASP A CA 1
ATOM 837 C C . ASP A 1 103 ? 8.961 -22.016 -7.664 1 94.56 103 ASP A C 1
ATOM 839 O O . ASP A 1 103 ? 7.996 -21.266 -7.805 1 94.56 103 ASP A O 1
ATOM 843 N N . ILE A 1 104 ? 10.164 -21.781 -8.078 1 96.69 104 ILE A N 1
ATOM 844 C CA . ILE A 1 104 ? 10.414 -20.531 -8.797 1 96.69 104 ILE A CA 1
ATOM 845 C C . ILE A 1 104 ? 9.617 -20.516 -10.094 1 96.69 104 ILE A C 1
ATOM 847 O O . ILE A 1 104 ? 9.023 -19.5 -10.453 1 96.69 104 ILE A O 1
ATOM 851 N N . LEU A 1 105 ? 9.578 -21.594 -10.742 1 97.25 105 LEU A N 1
ATOM 852 C CA . LEU A 1 105 ? 8.844 -21.703 -12 1 97.25 105 LEU A CA 1
ATOM 853 C C . LEU A 1 105 ? 7.348 -21.516 -11.773 1 97.25 105 LEU A C 1
ATOM 855 O O . LEU A 1 105 ? 6.672 -20.859 -12.57 1 97.25 105 LEU A O 1
ATOM 859 N N . LYS A 1 106 ? 6.828 -22.094 -10.711 1 97.88 106 LYS A N 1
ATOM 860 C CA . LYS A 1 106 ? 5.414 -21.922 -10.391 1 97.88 106 LYS A CA 1
ATOM 861 C C . LYS A 1 106 ? 5.07 -20.453 -10.164 1 97.88 106 LYS A C 1
ATOM 863 O O . LYS A 1 106 ? 4.035 -19.969 -10.641 1 97.88 106 LYS A O 1
ATOM 868 N N . VAL A 1 107 ? 5.961 -19.781 -9.492 1 98.31 107 VAL A N 1
ATOM 869 C CA . VAL A 1 107 ? 5.742 -18.359 -9.227 1 98.31 107 VAL A CA 1
ATOM 870 C C . VAL A 1 107 ? 5.848 -17.562 -10.523 1 98.31 107 VAL A C 1
ATOM 872 O O . VAL A 1 107 ? 5.07 -16.641 -10.758 1 98.31 107 VAL A O 1
ATOM 875 N N . LEU A 1 108 ? 6.777 -17.969 -11.398 1 98.25 108 LEU A N 1
ATOM 876 C CA . LEU A 1 108 ? 6.918 -17.312 -12.688 1 98.25 108 LEU A CA 1
ATOM 877 C C . LEU A 1 108 ? 5.641 -17.438 -13.516 1 98.25 108 LEU A C 1
ATOM 879 O O . LEU A 1 108 ? 5.152 -16.453 -14.078 1 98.25 108 LEU A O 1
ATOM 883 N N . VAL A 1 109 ? 5.113 -18.547 -13.523 1 98.5 109 VAL A N 1
ATOM 884 C CA . VAL A 1 109 ? 3.904 -18.828 -14.297 1 98.5 109 VAL A CA 1
ATOM 885 C C . VAL A 1 109 ? 2.736 -18.031 -13.719 1 98.5 109 VAL A C 1
ATOM 887 O O . VAL A 1 109 ? 1.976 -17.406 -14.469 1 98.5 109 VAL A O 1
ATOM 890 N N . ALA A 1 110 ? 2.578 -17.984 -12.453 1 98.69 110 ALA A N 1
ATOM 891 C CA . ALA A 1 110 ? 1.53 -17.219 -11.797 1 98.69 110 ALA A CA 1
ATOM 892 C C . ALA A 1 110 ? 1.689 -15.727 -12.078 1 98.69 110 ALA A C 1
ATOM 894 O O . ALA A 1 110 ? 0.714 -15.039 -12.391 1 98.69 110 ALA A O 1
ATOM 895 N N . ALA A 1 111 ? 2.936 -15.289 -11.945 1 98.75 111 ALA A N 1
ATOM 896 C CA . ALA A 1 111 ? 3.229 -13.883 -12.219 1 98.75 111 ALA A CA 1
ATOM 897 C C . ALA A 1 111 ? 2.854 -13.508 -13.648 1 98.75 111 ALA A C 1
ATOM 899 O O . ALA A 1 111 ? 2.32 -12.43 -13.898 1 98.75 111 ALA A O 1
ATOM 900 N N . ASP A 1 112 ? 3.162 -14.375 -14.516 1 98.69 112 ASP A N 1
ATOM 901 C CA . ASP A 1 112 ? 2.828 -14.141 -15.922 1 98.69 112 ASP A CA 1
ATOM 902 C C . ASP A 1 112 ? 1.315 -14.086 -16.125 1 98.69 112 ASP A C 1
ATOM 904 O O . ASP A 1 112 ? 0.81 -13.203 -16.812 1 98.69 112 ASP A O 1
ATOM 908 N N . GLU A 1 113 ? 0.595 -14.961 -15.531 1 98.38 113 GLU A N 1
ATOM 909 C CA . GLU A 1 113 ? -0.862 -14.977 -15.617 1 98.38 113 GLU A CA 1
ATOM 910 C C . GLU A 1 113 ? -1.467 -13.695 -15.055 1 98.38 113 GLU A C 1
ATOM 912 O O . GLU A 1 113 ? -2.426 -13.156 -15.617 1 98.38 113 GLU A O 1
ATOM 917 N N . LEU A 1 114 ? -0.91 -13.227 -14.023 1 98.62 114 LEU A N 1
ATOM 918 C CA . LEU A 1 114 ? -1.433 -12.047 -13.344 1 98.62 114 LEU A CA 1
ATOM 919 C C . LEU A 1 114 ? -0.832 -10.773 -13.93 1 98.62 114 LEU A C 1
ATOM 921 O O . LEU A 1 114 ? -1.106 -9.672 -13.445 1 98.62 114 LEU A O 1
ATOM 925 N N . ILE A 1 115 ? 0.026 -10.875 -14.922 1 98.56 115 ILE A N 1
ATOM 926 C CA . ILE A 1 115 ? 0.639 -9.789 -15.68 1 98.56 115 ILE A CA 1
ATOM 927 C C . ILE A 1 115 ? 1.446 -8.898 -14.742 1 98.56 115 ILE A C 1
ATOM 929 O O . ILE A 1 115 ? 1.298 -7.672 -14.766 1 98.56 115 ILE A O 1
ATOM 933 N N . LEU A 1 116 ? 2.25 -9.555 -13.922 1 98.44 116 LEU A N 1
ATOM 934 C CA . LEU A 1 116 ? 3.184 -8.852 -13.047 1 98.44 116 LEU A CA 1
ATOM 935 C C . LEU A 1 116 ? 4.543 -8.703 -13.719 1 98.44 116 LEU A C 1
ATOM 937 O O . LEU A 1 116 ? 5.488 -9.422 -13.383 1 98.44 116 LEU A O 1
ATOM 941 N N . HIS A 1 117 ? 4.699 -7.699 -14.523 1 97.38 117 HIS A N 1
ATOM 942 C CA . HIS A 1 117 ? 5.805 -7.574 -15.469 1 97.38 117 HIS A CA 1
ATOM 943 C C . HIS A 1 117 ? 7.145 -7.535 -14.742 1 97.38 117 HIS A C 1
ATOM 945 O O . HIS A 1 117 ? 8.078 -8.25 -15.125 1 97.38 117 HIS A O 1
ATOM 951 N N . GLU A 1 118 ? 7.199 -6.719 -13.773 1 97.56 118 GLU A N 1
ATOM 952 C CA . GLU A 1 118 ? 8.469 -6.586 -13.062 1 97.56 118 GLU A CA 1
ATOM 953 C C . GLU A 1 118 ? 8.898 -7.918 -12.453 1 97.56 118 GLU A C 1
ATOM 955 O O . GLU A 1 118 ? 10.078 -8.281 -12.508 1 97.56 118 GLU A O 1
ATOM 960 N N . LEU A 1 119 ? 8.023 -8.602 -11.883 1 97.56 119 LEU A N 1
ATOM 961 C CA . LEU A 1 119 ? 8.32 -9.883 -11.25 1 97.56 119 LEU A CA 1
ATOM 962 C C . LEU A 1 119 ? 8.695 -10.93 -12.297 1 97.56 119 LEU A C 1
ATOM 964 O O . LEU A 1 119 ? 9.633 -11.703 -12.094 1 97.56 119 LEU A O 1
ATOM 968 N N . VAL A 1 120 ? 7.984 -10.977 -13.383 1 98.19 120 VAL A N 1
ATOM 969 C CA . VAL A 1 120 ? 8.281 -11.898 -14.477 1 98.19 120 VAL A CA 1
ATOM 970 C C . VAL A 1 120 ? 9.695 -11.656 -14.992 1 98.19 120 VAL A C 1
ATOM 972 O O . VAL A 1 120 ? 10.492 -12.586 -15.102 1 98.19 120 VAL A O 1
ATOM 975 N N . ASP A 1 121 ? 9.977 -10.367 -15.25 1 97.81 121 ASP A N 1
ATOM 976 C CA . ASP A 1 121 ? 11.297 -10.023 -15.766 1 97.81 121 ASP A CA 1
ATOM 977 C C . ASP A 1 121 ? 12.398 -10.484 -14.82 1 97.81 121 ASP A C 1
ATOM 979 O O . ASP A 1 121 ? 13.414 -11.031 -15.25 1 97.81 121 ASP A O 1
ATOM 983 N N . TYR A 1 122 ? 12.203 -10.289 -13.609 1 96.81 122 TYR A N 1
ATOM 984 C CA . TYR A 1 122 ? 13.195 -10.664 -12.609 1 96.81 122 TYR A CA 1
ATOM 985 C C . TYR A 1 122 ? 13.398 -12.18 -12.578 1 96.81 122 TYR A C 1
ATOM 987 O O . TYR A 1 122 ? 14.531 -12.656 -12.633 1 96.81 122 TYR A O 1
ATOM 995 N N . LEU A 1 123 ? 12.328 -12.945 -12.492 1 96.81 123 LEU A N 1
ATOM 996 C CA . LEU A 1 123 ? 12.414 -14.391 -12.336 1 96.81 123 LEU A CA 1
ATOM 997 C C . LEU A 1 123 ? 12.953 -15.047 -13.602 1 96.81 123 LEU A C 1
ATOM 999 O O . LEU A 1 123 ? 13.688 -16.031 -13.523 1 96.81 123 LEU A O 1
ATOM 1003 N N . GLN A 1 124 ? 12.539 -14.484 -14.742 1 96.44 124 GLN A N 1
ATOM 1004 C CA . GLN A 1 124 ? 13.086 -14.992 -15.992 1 96.44 124 GLN A CA 1
ATOM 1005 C C . GLN A 1 124 ? 14.594 -14.805 -16.047 1 96.44 124 GLN A C 1
ATOM 1007 O O . GLN A 1 124 ? 15.328 -15.734 -16.406 1 96.44 124 GLN A O 1
ATOM 1012 N N . THR A 1 125 ? 15.039 -13.641 -15.727 1 95.56 125 THR A N 1
ATOM 1013 C CA . THR A 1 125 ? 16.469 -13.352 -15.703 1 95.56 125 THR A CA 1
ATOM 1014 C C . THR A 1 125 ? 17.188 -14.25 -14.703 1 95.56 125 THR A C 1
ATOM 1016 O O . THR A 1 125 ? 18.266 -14.781 -15 1 95.56 125 THR A O 1
ATOM 1019 N N . TYR A 1 126 ? 16.594 -14.391 -13.555 1 93.94 126 TYR A N 1
ATOM 1020 C CA . TYR A 1 126 ? 17.156 -15.242 -12.516 1 93.94 126 TYR A CA 1
ATOM 1021 C C . TYR A 1 126 ? 17.328 -16.672 -13.008 1 93.94 126 TYR A C 1
ATOM 1023 O O . TYR A 1 126 ? 18.391 -17.281 -12.797 1 93.94 126 TYR A O 1
ATOM 1031 N N . LEU A 1 127 ? 16.328 -17.234 -13.656 1 93.44 127 LEU A N 1
ATOM 1032 C CA . LEU A 1 127 ? 16.344 -18.609 -14.133 1 93.44 127 LEU A CA 1
ATOM 1033 C C . LEU A 1 127 ? 17.359 -18.781 -15.266 1 93.44 127 LEU A C 1
ATOM 1035 O O . LEU A 1 127 ? 18.016 -19.812 -15.359 1 93.44 127 LEU A O 1
ATOM 1039 N N . ILE A 1 128 ? 17.5 -17.781 -16.094 1 92.88 128 ILE A N 1
ATOM 1040 C CA . ILE A 1 128 ? 18.453 -17.828 -17.188 1 92.88 128 ILE A CA 1
ATOM 1041 C C . ILE A 1 128 ? 19.875 -17.812 -16.656 1 92.88 128 ILE A C 1
ATOM 1043 O O . ILE A 1 128 ? 20.75 -18.562 -17.125 1 92.88 128 ILE A O 1
ATOM 1047 N N . GLU A 1 129 ? 20.047 -17.062 -15.625 1 91.5 129 GLU A N 1
ATOM 1048 C CA . GLU A 1 129 ? 21.391 -16.875 -15.086 1 91.5 129 GLU A CA 1
ATOM 1049 C C . GLU A 1 129 ? 21.781 -18.062 -14.203 1 91.5 129 GLU A C 1
ATOM 1051 O O . GLU A 1 129 ? 22.969 -18.375 -14.062 1 91.5 129 GLU A O 1
ATOM 1056 N N . ASN A 1 130 ? 20.906 -18.641 -13.547 1 83.69 130 ASN A N 1
ATOM 1057 C CA . ASN A 1 130 ? 21.219 -19.719 -12.609 1 83.69 130 ASN A CA 1
ATOM 1058 C C . ASN A 1 130 ? 20.906 -21.094 -13.203 1 83.69 130 ASN A C 1
ATOM 1060 O O . ASN A 1 130 ? 21.219 -22.109 -12.594 1 83.69 130 ASN A O 1
ATOM 1064 N N . LYS A 1 131 ? 20.094 -21.469 -14.148 1 68.38 131 LYS A N 1
ATOM 1065 C CA . LYS A 1 131 ? 19.938 -22.75 -14.836 1 68.38 131 LYS A CA 1
ATOM 1066 C C . LYS A 1 131 ? 21.188 -23.078 -15.664 1 68.38 131 LYS A C 1
ATOM 1068 O O . LYS A 1 131 ? 21.25 -24.125 -16.312 1 68.38 131 LYS A O 1
ATOM 1073 N N . ALA A 1 132 ? 22.188 -22.234 -15.961 1 51.31 132 ALA A N 1
ATOM 1074 C CA . ALA A 1 132 ? 23.141 -22.766 -16.922 1 51.31 132 ALA A CA 1
ATOM 1075 C C . ALA A 1 132 ? 23.766 -24.062 -16.406 1 51.31 132 ALA A C 1
ATOM 1077 O O . ALA A 1 132 ? 24.391 -24.812 -17.156 1 51.31 132 ALA A O 1
ATOM 1078 N N . ASP A 1 133 ? 23.859 -24.406 -15.094 1 42.25 133 ASP A N 1
ATOM 1079 C CA . ASP A 1 133 ? 24.578 -25.688 -15.062 1 42.25 133 ASP A CA 1
ATOM 1080 C C . ASP A 1 133 ? 23.609 -26.859 -15.156 1 42.25 133 ASP A C 1
ATOM 1082 O O . ASP A 1 133 ? 22.516 -26.828 -14.586 1 42.25 133 ASP A O 1
ATOM 1086 N N . MET B 1 1 ? 16.344 -16.5 -1.605 1 79.19 1 MET B N 1
ATOM 1087 C CA . MET B 1 1 ? 16.484 -15.148 -2.139 1 79.19 1 MET B CA 1
ATOM 1088 C C . MET B 1 1 ? 15.359 -14.242 -1.638 1 79.19 1 MET B C 1
ATOM 1090 O O . MET B 1 1 ? 14.227 -14.688 -1.463 1 79.19 1 MET B O 1
ATOM 1094 N N . SER B 1 2 ? 15.648 -13.047 -1.158 1 83.44 2 SER B N 1
ATOM 1095 C CA . SER B 1 2 ? 14.695 -12 -0.794 1 83.44 2 SER B CA 1
ATOM 1096 C C . SER B 1 2 ? 14.945 -10.727 -1.6 1 83.44 2 SER B C 1
ATOM 1098 O O . SER B 1 2 ? 15.992 -10.094 -1.47 1 83.44 2 SER B O 1
ATOM 1100 N N . THR B 1 3 ? 14.117 -10.508 -2.559 1 90.38 3 THR B N 1
ATOM 1101 C CA . THR B 1 3 ? 14.258 -9.359 -3.449 1 90.38 3 THR B CA 1
ATOM 1102 C C . THR B 1 3 ? 13.141 -8.344 -3.201 1 90.38 3 THR B C 1
ATOM 1104 O O . THR B 1 3 ? 12.008 -8.727 -2.896 1 90.38 3 THR B O 1
ATOM 1107 N N . GLN B 1 4 ? 13.492 -7.07 -3.334 1 92.38 4 GLN B N 1
ATOM 1108 C CA . GLN B 1 4 ? 12.578 -5.977 -3.014 1 92.38 4 GLN B CA 1
ATOM 1109 C C . GLN B 1 4 ? 12.234 -5.16 -4.258 1 92.38 4 GLN B C 1
ATOM 1111 O O . GLN B 1 4 ? 13.109 -4.902 -5.094 1 92.38 4 GLN B O 1
ATOM 1116 N N . PHE B 1 5 ? 10.992 -4.855 -4.418 1 94.38 5 PHE B N 1
ATOM 1117 C CA . PHE B 1 5 ? 10.461 -4.094 -5.543 1 94.38 5 PHE B CA 1
ATOM 1118 C C . PHE B 1 5 ? 9.688 -2.877 -5.055 1 94.38 5 PHE B C 1
ATOM 1120 O O . PHE B 1 5 ? 8.484 -2.766 -5.289 1 94.38 5 PHE B O 1
ATOM 1127 N N . PHE B 1 6 ? 10.406 -1.898 -4.605 1 93.75 6 PHE B N 1
ATOM 1128 C CA . PHE B 1 6 ? 9.75 -0.871 -3.807 1 93.75 6 PHE B CA 1
ATOM 1129 C C . PHE B 1 6 ? 9.359 0.32 -4.672 1 93.75 6 PHE B C 1
ATOM 1131 O O . PHE B 1 6 ? 8.367 0.999 -4.391 1 93.75 6 PHE B O 1
ATOM 1138 N N . SER B 1 7 ? 10.07 0.57 -5.734 1 93 7 SER B N 1
ATOM 1139 C CA . SER B 1 7 ? 9.805 1.773 -6.512 1 93 7 SER B CA 1
ATOM 1140 C C . SER B 1 7 ? 8.438 1.703 -7.188 1 93 7 SER B C 1
ATOM 1142 O O . SER B 1 7 ? 7.621 2.619 -7.051 1 93 7 SER B O 1
ATOM 1144 N N . ASN B 1 8 ? 8.125 0.613 -7.816 1 93.12 8 ASN B N 1
ATOM 1145 C CA . ASN B 1 8 ? 6.832 0.453 -8.484 1 93.12 8 ASN B CA 1
ATOM 1146 C C . ASN B 1 8 ? 5.699 0.305 -7.473 1 93.12 8 ASN B C 1
ATOM 1148 O O . ASN B 1 8 ? 4.582 0.763 -7.719 1 93.12 8 ASN B O 1
ATOM 1152 N N . LEU B 1 9 ? 6.035 -0.315 -6.387 1 95.12 9 LEU B N 1
ATOM 1153 C CA . LEU B 1 9 ? 5.047 -0.427 -5.32 1 95.12 9 LEU B CA 1
ATOM 1154 C C . LEU B 1 9 ? 4.602 0.952 -4.844 1 95.12 9 LEU B C 1
ATOM 1156 O O . LEU B 1 9 ? 3.404 1.239 -4.793 1 95.12 9 LEU B O 1
ATOM 1160 N N . SER B 1 10 ? 5.582 1.739 -4.512 1 96.25 10 SER B N 1
ATOM 1161 C CA . SER B 1 10 ? 5.324 3.096 -4.039 1 96.25 10 SER B CA 1
ATOM 1162 C C . SER B 1 10 ? 4.5 3.885 -5.051 1 96.25 10 SER B C 1
ATOM 1164 O O . SER B 1 10 ? 3.488 4.496 -4.691 1 96.25 10 SER B O 1
ATOM 1166 N N . ARG B 1 11 ? 4.891 3.84 -6.25 1 95.62 11 ARG B N 1
ATOM 1167 C CA . ARG B 1 11 ? 4.191 4.566 -7.305 1 95.62 11 ARG B CA 1
ATOM 1168 C C . ARG B 1 11 ? 2.738 4.113 -7.41 1 95.62 11 ARG B C 1
ATOM 1170 O O . ARG B 1 11 ? 1.834 4.941 -7.543 1 95.62 11 ARG B O 1
ATOM 1177 N N . ASN B 1 12 ? 2.545 2.869 -7.371 1 95.75 12 ASN B N 1
ATOM 1178 C CA . ASN B 1 12 ? 1.192 2.336 -7.488 1 95.75 12 ASN B CA 1
ATOM 1179 C C . ASN B 1 12 ? 0.316 2.775 -6.316 1 95.75 12 ASN B C 1
ATOM 1181 O O . ASN B 1 12 ? -0.844 3.145 -6.512 1 95.75 12 ASN B O 1
ATOM 1185 N N . TYR B 1 13 ? 0.898 2.742 -5.156 1 95.94 13 TYR B N 1
ATOM 1186 C CA . TYR B 1 13 ? 0.098 3.119 -3.996 1 95.94 13 TYR B CA 1
ATOM 1187 C C . TYR B 1 13 ? -0.207 4.613 -4.004 1 95.94 13 TYR B C 1
ATOM 1189 O O . TYR B 1 13 ? -1.275 5.035 -3.557 1 95.94 13 TYR B O 1
ATOM 1197 N N . ILE B 1 14 ? 0.671 5.383 -4.504 1 95.94 14 ILE B N 1
ATOM 1198 C CA . ILE B 1 14 ? 0.405 6.809 -4.66 1 95.94 14 ILE B CA 1
ATOM 1199 C C . ILE B 1 14 ? -0.704 7.016 -5.691 1 95.94 14 ILE B C 1
ATOM 1201 O O . ILE B 1 14 ? -1.537 7.914 -5.543 1 95.94 14 ILE B O 1
ATOM 1205 N N 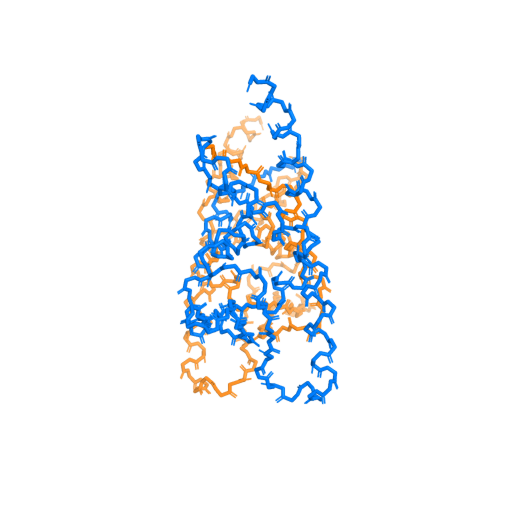. GLU B 1 15 ? -0.764 6.191 -6.656 1 94.94 15 GLU B N 1
ATOM 1206 C CA . GLU B 1 15 ? -1.812 6.27 -7.668 1 94.94 15 GLU B CA 1
ATOM 1207 C C . GLU B 1 15 ? -3.184 5.969 -7.07 1 94.94 15 GLU B C 1
ATOM 1209 O O . GLU B 1 15 ? -4.195 6.516 -7.512 1 94.94 15 GLU B O 1
ATOM 1214 N N . ILE B 1 16 ? -3.182 5.105 -6.105 1 94.69 16 ILE B N 1
ATOM 1215 C CA . ILE B 1 16 ? -4.438 4.812 -5.418 1 94.69 16 ILE B CA 1
ATOM 1216 C C . ILE B 1 16 ? -5.039 6.105 -4.871 1 94.69 16 ILE B C 1
ATOM 1218 O O . ILE B 1 16 ? -6.25 6.309 -4.938 1 94.69 16 ILE B O 1
ATOM 1222 N N . LEU B 1 17 ? -4.215 6.957 -4.328 1 92.25 17 LEU B N 1
ATOM 1223 C CA . LEU B 1 17 ? -4.637 8.227 -3.736 1 92.25 17 LEU B CA 1
ATOM 1224 C C . LEU B 1 17 ? -5.34 9.102 -4.766 1 92.25 17 LEU B C 1
ATOM 1226 O O . LEU B 1 17 ? -6.215 9.891 -4.418 1 92.25 17 LEU B O 1
ATOM 1230 N N . LYS B 1 18 ? -5 8.906 -5.941 1 89 18 LYS B N 1
ATOM 1231 C CA . LYS B 1 18 ? -5.559 9.734 -7.004 1 89 18 LYS B CA 1
ATOM 1232 C C . LYS B 1 18 ? -6.91 9.203 -7.469 1 89 18 LYS B C 1
ATOM 1234 O O . LYS B 1 18 ? -7.66 9.898 -8.148 1 89 18 LYS B O 1
ATOM 1239 N N . ASP B 1 19 ? -7.133 7.941 -7.137 1 80.5 19 ASP B N 1
ATOM 1240 C CA . ASP B 1 19 ? -8.398 7.328 -7.531 1 80.5 19 ASP B CA 1
ATOM 1241 C C . ASP B 1 19 ? -9.539 7.809 -6.641 1 80.5 19 ASP B C 1
ATOM 1243 O O . ASP B 1 19 ? -9.539 7.57 -5.434 1 80.5 19 ASP B O 1
ATOM 1247 N N . SER B 1 20 ? -10.5 8.531 -7.121 1 74.81 20 SER B N 1
ATOM 1248 C CA . SER B 1 20 ? -11.578 9.164 -6.363 1 74.81 20 SER B CA 1
ATOM 1249 C C . SER B 1 20 ? -12.812 8.266 -6.316 1 74.81 20 SER B C 1
ATOM 1251 O O . SER B 1 20 ? -13.781 8.578 -5.621 1 74.81 20 SER B O 1
ATOM 1253 N N . GLU B 1 21 ? -12.758 7.168 -6.875 1 76.56 21 GLU B N 1
ATOM 1254 C CA . GLU B 1 21 ? -13.977 6.387 -7.031 1 76.56 21 GLU B CA 1
ATOM 1255 C C . GLU B 1 21 ? -14.172 5.426 -5.863 1 76.56 21 GLU B C 1
ATOM 1257 O O . GLU B 1 21 ? -15.305 5.145 -5.465 1 76.56 21 GLU B O 1
ATOM 1262 N N . TYR B 1 22 ? -13.031 5.016 -5.316 1 80.88 22 TYR B N 1
ATOM 1263 C CA . TYR B 1 22 ? -13.172 4.027 -4.25 1 80.88 22 TYR B CA 1
ATOM 1264 C C . TYR B 1 22 ? -12.5 4.508 -2.971 1 80.88 22 TYR B C 1
ATOM 1266 O O . TYR B 1 22 ? -11.273 4.418 -2.83 1 80.88 22 TYR B O 1
ATOM 1274 N N . TYR B 1 23 ? -13.297 5.242 -2.219 1 89.38 23 TYR B N 1
ATOM 1275 C CA . TYR B 1 23 ? -12.82 5.676 -0.91 1 89.38 23 TYR B CA 1
ATOM 1276 C C . TYR B 1 23 ? -13.836 5.34 0.178 1 89.38 23 TYR B C 1
ATOM 1278 O O . TYR B 1 23 ? -15.016 5.125 -0.108 1 89.38 23 TYR B O 1
ATOM 1286 N N . ASP B 1 24 ? -13.336 5.227 1.382 1 88.81 24 ASP B N 1
ATOM 1287 C CA . ASP B 1 24 ? -14.234 4.902 2.484 1 88.81 24 ASP B CA 1
ATOM 1288 C C . ASP B 1 24 ? -14.008 5.836 3.67 1 88.81 24 ASP B C 1
ATOM 1290 O O . ASP B 1 24 ? -14.625 5.672 4.727 1 88.81 24 ASP B O 1
ATOM 1294 N N . VAL B 1 25 ? -13.156 6.879 3.514 1 94.19 25 VAL B N 1
ATOM 1295 C CA . VAL B 1 25 ? -12.891 7.883 4.543 1 94.19 25 VAL B CA 1
ATOM 1296 C C . VAL B 1 25 ? -12.844 9.273 3.91 1 94.19 25 VAL B C 1
ATOM 1298 O O . VAL B 1 25 ? -12.258 9.453 2.842 1 94.19 25 VAL B O 1
ATOM 1301 N N . THR B 1 26 ? -13.445 10.18 4.52 1 96.25 26 THR B N 1
ATOM 1302 C CA . THR B 1 26 ? -13.234 11.586 4.203 1 96.25 26 THR B CA 1
ATOM 1303 C C . THR B 1 26 ? -12.555 12.312 5.367 1 96.25 26 THR B C 1
ATOM 1305 O O . THR B 1 26 ? -12.891 12.062 6.531 1 96.25 26 THR B O 1
ATOM 1308 N N . ILE B 1 27 ? -11.641 13.125 5.023 1 97.81 27 ILE B N 1
ATOM 1309 C CA . ILE B 1 27 ? -10.898 13.875 6.027 1 97.81 27 ILE B CA 1
ATOM 1310 C C . ILE B 1 27 ? -11.016 15.375 5.734 1 97.81 27 ILE B C 1
ATOM 1312 O O . ILE B 1 27 ? -10.57 15.844 4.684 1 97.81 27 ILE B O 1
ATOM 1316 N N . GLU B 1 28 ? -11.586 16.078 6.594 1 98.31 28 GLU B N 1
ATOM 1317 C CA . GLU B 1 28 ? -11.641 17.531 6.52 1 98.31 28 GLU B CA 1
ATOM 1318 C C . GLU B 1 28 ? -10.398 18.172 7.141 1 98.31 28 GLU B C 1
ATOM 1320 O O . GLU B 1 28 ? -10.164 18.047 8.344 1 98.31 28 GLU B O 1
ATOM 1325 N N . VAL B 1 29 ? -9.609 18.859 6.316 1 98.62 29 VAL B N 1
ATOM 1326 C CA . VAL B 1 29 ? -8.32 19.359 6.77 1 98.62 29 VAL B CA 1
ATOM 1327 C C . VAL B 1 29 ? -8.297 20.875 6.719 1 98.62 29 VAL B C 1
ATOM 1329 O O . VAL B 1 29 ? -8.719 21.484 5.727 1 98.62 29 VAL B O 1
ATOM 1332 N N . GLY B 1 30 ? -7.758 21.469 7.781 1 98 30 GLY B N 1
ATOM 1333 C CA . GLY B 1 30 ? -7.672 22.906 7.867 1 98 30 GLY B CA 1
ATOM 1334 C C . GLY B 1 30 ? -8.859 23.547 8.578 1 98 30 GLY B C 1
ATOM 1335 O O . GLY B 1 30 ? -9.688 22.828 9.148 1 98 30 GLY B O 1
ATOM 1336 N N . GLU B 1 31 ? -8.82 24.859 8.57 1 93.69 31 GLU B N 1
ATOM 1337 C CA . GLU B 1 31 ? -9.898 25.656 9.156 1 93.69 31 GLU B CA 1
ATOM 1338 C C . GLU B 1 31 ? -10.391 26.719 8.188 1 93.69 31 GLU B C 1
ATOM 1340 O O . GLU B 1 31 ? -9.648 27.156 7.297 1 93.69 31 GLU B O 1
ATOM 1345 N N . ASP B 1 32 ? -11.625 27.125 8.5 1 90.56 32 ASP B N 1
ATOM 1346 C CA . ASP B 1 32 ? -12.203 28.156 7.652 1 90.56 32 ASP B CA 1
ATOM 1347 C C . ASP B 1 32 ? -11.328 29.422 7.652 1 90.56 32 ASP B C 1
ATOM 1349 O O . ASP B 1 32 ? -10.836 29.828 8.703 1 90.56 32 ASP B O 1
ATOM 1353 N N . PRO B 1 33 ? -11.086 29.922 6.453 1 92.81 33 PRO B N 1
ATOM 1354 C CA . PRO B 1 33 ? -11.68 29.641 5.145 1 92.81 33 PRO B CA 1
ATOM 1355 C C . PRO B 1 33 ? -10.852 28.641 4.328 1 92.81 33 PRO B C 1
ATOM 1357 O O . PRO B 1 33 ? -11.234 28.281 3.215 1 92.81 33 PRO B O 1
ATOM 1360 N N . ASN B 1 34 ? -9.797 28.156 4.848 1 94.62 34 ASN B N 1
ATOM 1361 C CA . ASN B 1 34 ? -8.922 27.266 4.105 1 94.62 34 ASN B CA 1
ATOM 1362 C C . ASN B 1 34 ? -9.141 25.812 4.508 1 94.62 34 ASN B C 1
ATOM 1364 O O . ASN B 1 34 ? -8.352 25.234 5.266 1 94.62 34 ASN B O 1
ATOM 1368 N N . VAL B 1 35 ? -10.242 25.297 4.074 1 97.25 35 VAL B N 1
ATOM 1369 C CA . VAL B 1 35 ? -10.602 23.922 4.41 1 97.25 35 VAL B CA 1
ATOM 1370 C C . VAL B 1 35 ? -10.711 23.078 3.137 1 97.25 35 VAL B C 1
ATOM 1372 O O . VAL B 1 35 ? -11.258 23.547 2.131 1 97.25 35 VAL B O 1
ATOM 1375 N N . LYS B 1 36 ? -10.164 21.844 3.158 1 97.75 36 LYS B N 1
ATOM 1376 C CA . LYS B 1 36 ? -10.258 20.906 2.043 1 97.75 36 LYS B CA 1
ATOM 1377 C C . LYS B 1 36 ? -10.664 19.516 2.523 1 97.75 36 LYS B C 1
ATOM 1379 O O . LYS B 1 36 ? -10.266 19.094 3.607 1 97.75 36 LYS B O 1
ATOM 1384 N N . ILE B 1 37 ? -11.414 18.906 1.702 1 96.88 37 ILE B N 1
ATOM 1385 C CA . ILE B 1 37 ? -11.82 17.531 2.002 1 96.88 37 ILE B CA 1
ATOM 1386 C C . ILE B 1 37 ? -10.969 16.547 1.201 1 96.88 37 ILE B C 1
ATOM 1388 O O . ILE B 1 37 ? -10.859 16.672 -0.021 1 96.88 37 ILE B O 1
ATOM 1392 N N . PHE B 1 38 ? -10.375 15.648 1.911 1 97.19 38 PHE B N 1
ATOM 1393 C CA . PHE B 1 38 ? -9.594 14.586 1.283 1 97.19 38 PHE B CA 1
ATOM 1394 C C . PHE B 1 38 ? -10.336 13.258 1.359 1 97.19 38 PHE B C 1
ATOM 1396 O O . PHE B 1 38 ? -10.961 12.945 2.375 1 97.19 38 PHE B O 1
ATOM 1403 N N . ARG B 1 39 ? -10.297 12.578 0.306 1 95.5 39 ARG B N 1
ATOM 1404 C CA . ARG B 1 39 ? -10.805 11.211 0.251 1 95.5 39 ARG B CA 1
ATOM 1405 C C . ARG B 1 39 ? -9.664 10.203 0.383 1 95.5 39 ARG B C 1
ATOM 1407 O O . ARG B 1 39 ? -8.609 10.367 -0.232 1 95.5 39 ARG B O 1
ATOM 1414 N N . ALA B 1 40 ? -9.82 9.203 1.204 1 95.81 40 ALA B N 1
ATOM 1415 C CA . ALA B 1 40 ? -8.734 8.273 1.496 1 95.81 40 ALA B CA 1
ATOM 1416 C C . ALA B 1 40 ? -9.281 6.883 1.821 1 95.81 40 ALA B C 1
ATOM 1418 O O . ALA B 1 40 ? -10.477 6.625 1.659 1 95.81 40 ALA B O 1
ATOM 1419 N N . HIS B 1 41 ? -8.438 5.977 2.133 1 93.12 41 HIS B N 1
ATOM 1420 C CA . HIS B 1 41 ? -8.773 4.582 2.391 1 93.12 41 HIS B CA 1
ATOM 1421 C C . HIS B 1 41 ? -8.43 4.188 3.822 1 93.12 41 HIS B C 1
ATOM 1423 O O . HIS B 1 41 ? -7.273 4.281 4.238 1 93.12 41 HIS B O 1
ATOM 1429 N N . MET B 1 42 ? -9.398 3.672 4.477 1 92 42 MET B N 1
ATOM 1430 C CA . MET B 1 42 ? -9.297 3.391 5.906 1 92 42 MET B CA 1
ATOM 1431 C C . MET B 1 42 ? -8.164 2.408 6.188 1 92 42 MET B C 1
ATOM 1433 O O . MET B 1 42 ? -7.34 2.641 7.074 1 92 42 MET B O 1
ATOM 1437 N N . ASN B 1 43 ? -8.094 1.346 5.422 1 91.56 43 ASN B N 1
ATOM 1438 C CA . ASN B 1 43 ? -7.105 0.3 5.664 1 91.56 43 ASN B CA 1
ATOM 1439 C C . ASN B 1 43 ? -5.68 0.842 5.574 1 91.56 43 ASN B C 1
ATOM 1441 O O . ASN B 1 43 ? -4.816 0.467 6.367 1 91.56 43 ASN B O 1
ATOM 1445 N N . ILE B 1 44 ? -5.465 1.729 4.641 1 95.12 44 ILE B N 1
ATOM 1446 C CA . ILE B 1 44 ? -4.141 2.316 4.477 1 95.12 44 ILE B CA 1
ATOM 1447 C C . ILE B 1 44 ? -3.85 3.268 5.633 1 95.12 44 ILE B C 1
ATOM 1449 O O . ILE B 1 44 ? -2.816 3.154 6.297 1 95.12 44 ILE B O 1
ATOM 1453 N N . LEU B 1 45 ? -4.805 4.121 5.945 1 96.56 45 LEU B N 1
ATOM 1454 C CA . LEU B 1 45 ? -4.617 5.109 7 1 96.56 45 LEU B CA 1
ATOM 1455 C C . LEU B 1 45 ? -4.383 4.434 8.344 1 96.56 45 LEU B C 1
ATOM 1457 O O . LEU B 1 45 ? -3.484 4.824 9.094 1 96.56 45 LEU B O 1
ATOM 1461 N N . CYS B 1 46 ? -5.121 3.396 8.641 1 95 46 CYS B N 1
ATOM 1462 C CA . CYS B 1 46 ? -5.062 2.729 9.938 1 95 46 CYS B CA 1
ATOM 1463 C C . CYS B 1 46 ? -3.738 1.993 10.109 1 95 46 CYS B C 1
ATOM 1465 O O . CYS B 1 46 ? -3.223 1.895 11.227 1 95 46 CYS B O 1
ATOM 1467 N N . HIS B 1 47 ? -3.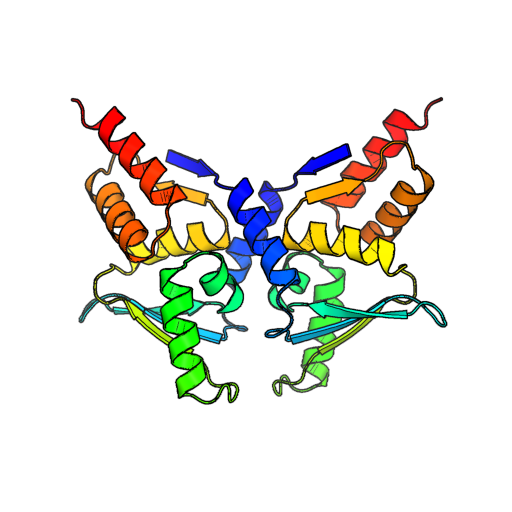168 1.551 9.078 1 95.06 47 HIS B N 1
ATOM 1468 C CA . HIS B 1 47 ? -1.948 0.759 9.195 1 95.06 47 HIS B CA 1
ATOM 1469 C C . HIS B 1 47 ? -0.708 1.646 9.141 1 95.06 47 HIS B C 1
ATOM 1471 O O . HIS B 1 47 ? 0.369 1.242 9.578 1 95.06 47 HIS B O 1
ATOM 1477 N N . ARG B 1 48 ? -0.88 2.854 8.664 1 97 48 ARG B N 1
ATOM 1478 C CA . ARG B 1 48 ? 0.287 3.707 8.461 1 97 48 ARG B CA 1
ATOM 1479 C C . ARG B 1 48 ? 0.354 4.805 9.516 1 97 48 ARG B C 1
ATOM 1481 O O . ARG B 1 48 ? 1.413 5.398 9.734 1 97 48 ARG B O 1
ATOM 1488 N N . SER B 1 49 ? -0.776 5.145 10.141 1 98.12 49 SER B N 1
ATOM 1489 C CA . SER B 1 49 ? -0.841 6.195 11.148 1 98.12 49 SER B CA 1
ATOM 1490 C C . SER B 1 49 ? -1.597 5.727 12.383 1 98.12 49 SER B C 1
ATOM 1492 O O . SER B 1 49 ? -2.822 5.598 12.359 1 98.12 49 SER B O 1
ATOM 1494 N N . PRO B 1 50 ? -0.908 5.566 13.484 1 97.5 50 PRO B N 1
ATOM 1495 C CA . PRO B 1 50 ? -1.582 5.164 14.719 1 97.5 50 PRO B CA 1
ATOM 1496 C C . PRO B 1 50 ? -2.668 6.148 15.148 1 97.5 50 PRO B C 1
ATOM 1498 O O . PRO B 1 50 ? -3.701 5.738 15.68 1 97.5 50 PRO B O 1
ATOM 1501 N N . TYR B 1 51 ? -2.459 7.387 14.938 1 98.38 51 TYR B N 1
ATOM 1502 C CA . TYR B 1 51 ? -3.469 8.383 15.281 1 98.38 51 TYR B CA 1
ATOM 1503 C C . TYR B 1 51 ? -4.746 8.164 14.477 1 98.38 51 TYR B C 1
ATOM 1505 O O . TYR B 1 51 ? -5.84 8.117 15.047 1 98.38 51 TYR B O 1
ATOM 1513 N N . LEU B 1 52 ? -4.59 8.062 13.211 1 97.88 52 LEU B N 1
ATOM 1514 C CA . LEU B 1 52 ? -5.762 7.883 12.359 1 97.88 52 LEU B CA 1
ATOM 1515 C C . LEU B 1 52 ? -6.441 6.551 12.641 1 97.88 52 LEU B C 1
ATOM 1517 O O . LEU B 1 52 ? -7.668 6.449 12.578 1 97.88 52 LEU B O 1
ATOM 1521 N N . ARG B 1 53 ? -5.641 5.559 12.961 1 95.62 53 ARG B N 1
ATOM 1522 C CA . ARG B 1 53 ? -6.223 4.281 13.352 1 95.62 53 ARG B CA 1
ATOM 1523 C C . ARG B 1 53 ? -7.168 4.457 14.539 1 95.62 53 ARG B C 1
ATOM 1525 O O . ARG B 1 53 ? -8.312 4.004 14.5 1 95.62 53 ARG B O 1
ATOM 1532 N N . ARG B 1 54 ? -6.695 5.125 15.508 1 96.56 54 ARG B N 1
ATOM 1533 C CA . ARG B 1 54 ? -7.48 5.316 16.719 1 96.56 54 ARG B CA 1
ATOM 1534 C C . ARG B 1 54 ? -8.766 6.086 16.422 1 96.56 54 ARG B C 1
ATOM 1536 O O . ARG B 1 54 ? -9.844 5.676 16.844 1 96.56 54 ARG B O 1
ATOM 1543 N N . VAL B 1 55 ? -8.672 7.09 15.672 1 96.19 55 VAL B N 1
ATOM 1544 C CA . VAL B 1 55 ? -9.805 7.977 15.414 1 96.19 55 VAL B CA 1
ATOM 1545 C C . VAL B 1 55 ? -10.82 7.27 14.523 1 96.19 55 VAL B C 1
ATOM 1547 O O . VAL B 1 55 ? -12.023 7.324 14.773 1 96.19 55 VAL B O 1
ATOM 1550 N N . LEU B 1 56 ? -10.375 6.578 13.531 1 93.81 56 LEU B N 1
ATOM 1551 C CA . LEU B 1 56 ? -11.258 5.973 12.547 1 93.81 56 LEU B CA 1
ATOM 1552 C C . LEU B 1 56 ? -11.938 4.73 13.109 1 93.81 56 LEU B C 1
ATOM 1554 O O . LEU B 1 56 ? -13.109 4.477 12.844 1 93.81 56 LEU B O 1
ATOM 1558 N N . VAL B 1 57 ? -11.172 3.973 13.852 1 89.88 57 VAL B N 1
ATOM 1559 C CA . VAL B 1 57 ? -11.75 2.791 14.477 1 89.88 57 VAL B CA 1
ATOM 1560 C C . VAL B 1 57 ? -12.812 3.215 15.484 1 89.88 57 VAL B C 1
ATOM 1562 O O . VAL B 1 57 ? -13.891 2.611 15.555 1 89.88 57 VAL B O 1
ATOM 1565 N N . SER B 1 58 ? -12.516 4.219 16.219 1 91.75 58 SER B N 1
ATOM 1566 C CA . SER B 1 58 ? -13.484 4.762 17.156 1 91.75 58 SER B CA 1
ATOM 1567 C C . SER B 1 58 ? -14.742 5.246 16.453 1 91.75 58 SER B C 1
ATOM 1569 O O . SER B 1 58 ? -15.859 4.977 16.906 1 91.75 58 SER B O 1
ATOM 1571 N N . ASN B 1 59 ? -14.578 5.887 15.367 1 89.06 59 ASN B N 1
ATOM 1572 C CA . ASN B 1 59 ? -15.703 6.387 14.578 1 89.06 59 ASN B CA 1
ATOM 1573 C C . ASN B 1 59 ? -16.562 5.246 14.031 1 89.06 59 ASN B C 1
ATOM 1575 O O . ASN B 1 59 ? -17.781 5.336 14.031 1 89.06 59 ASN B O 1
ATOM 1579 N N . ASN B 1 60 ? -15.93 4.234 13.531 1 83.62 60 ASN B N 1
ATOM 1580 C CA . ASN B 1 60 ? -16.641 3.086 12.977 1 83.62 60 ASN B CA 1
ATOM 1581 C C . ASN B 1 60 ? -17.438 2.354 14.039 1 83.62 60 ASN B C 1
ATOM 1583 O O . ASN B 1 60 ? -18.547 1.871 13.766 1 83.62 60 ASN B O 1
ATOM 1587 N N . LYS B 1 61 ? -16.938 2.205 15.148 1 82.06 61 LYS B N 1
ATOM 1588 C CA . LYS B 1 61 ? -17.656 1.581 16.266 1 82.06 61 LYS B CA 1
ATOM 1589 C C . LYS B 1 61 ? -18.891 2.377 16.625 1 82.06 61 LYS B C 1
ATOM 1591 O O . LYS B 1 61 ? -19.938 1.796 16.922 1 82.06 61 LYS B O 1
ATOM 1596 N N . LYS B 1 62 ? -18.844 3.613 16.516 1 81 62 LYS B N 1
ATOM 1597 C CA . LYS B 1 62 ? -19.953 4.496 16.844 1 81 62 LYS B CA 1
ATOM 1598 C C . LYS B 1 62 ? -21.047 4.426 15.766 1 81 62 LYS B C 1
ATOM 1600 O O . LYS B 1 62 ? -22.234 4.523 16.078 1 81 62 LYS B O 1
ATOM 1605 N N . ASN B 1 63 ? -20.562 4.227 14.562 1 78.44 63 ASN B N 1
ATOM 1606 C CA . ASN B 1 63 ? -21.5 4.223 13.445 1 78.44 63 ASN B CA 1
ATOM 1607 C C . ASN B 1 63 ? -21.984 2.812 13.133 1 78.44 63 ASN B C 1
ATOM 1609 O O . ASN B 1 63 ? -22.797 2.621 12.219 1 78.44 63 ASN B O 1
ATOM 1613 N N . ASN B 1 64 ? -21.75 1.821 13.883 1 65.31 64 ASN B N 1
ATOM 1614 C CA . ASN B 1 64 ? -22.125 0.422 13.734 1 65.31 64 ASN B CA 1
ATOM 1615 C C . ASN B 1 64 ? -21.656 -0.155 12.406 1 65.31 64 ASN B C 1
ATOM 1617 O O . ASN B 1 64 ? -22.391 -0.905 11.75 1 65.31 64 ASN B O 1
ATOM 1621 N N . ASN B 1 65 ? -20.578 0.044 12.023 1 59.53 65 ASN B N 1
ATOM 1622 C CA . ASN B 1 65 ? -19.891 -0.503 10.867 1 59.53 65 ASN B CA 1
ATOM 1623 C C . ASN B 1 65 ? -20.828 -0.663 9.672 1 59.53 65 ASN B C 1
ATOM 1625 O O . ASN B 1 65 ? -20.719 -1.635 8.922 1 59.53 65 ASN B O 1
ATOM 1629 N N . ASP B 1 66 ? -21.859 0.093 9.57 1 57.75 66 ASP B N 1
ATOM 1630 C CA . ASP B 1 66 ? -22.922 -0.109 8.594 1 57.75 66 ASP B CA 1
ATOM 1631 C C . ASP B 1 66 ? -22.484 0.354 7.203 1 57.75 66 ASP B C 1
ATOM 1633 O O . ASP B 1 66 ? -23.312 0.836 6.418 1 57.75 66 ASP B O 1
ATOM 1637 N N . GLY B 1 67 ? -21.234 0.169 6.969 1 61.78 67 GLY B N 1
ATOM 1638 C CA . GLY B 1 67 ? -20.906 0.532 5.602 1 61.78 67 GLY B CA 1
ATOM 1639 C C . GLY B 1 67 ? -20.797 2.031 5.391 1 61.78 67 GLY B C 1
ATOM 1640 O O . GLY B 1 67 ? -20.703 2.498 4.254 1 61.78 67 GLY B O 1
ATOM 1641 N N . VAL B 1 68 ? -20.969 2.699 6.422 1 64.31 68 VAL B N 1
ATOM 1642 C CA . VAL B 1 68 ? -21.016 4.156 6.328 1 64.31 68 VAL B CA 1
ATOM 1643 C C . VAL B 1 68 ? -19.609 4.715 6.145 1 64.31 68 VAL B C 1
ATOM 1645 O O . VAL B 1 68 ? -18.641 4.16 6.668 1 64.31 68 VAL B O 1
ATOM 1648 N N . LEU B 1 69 ? -19.516 5.637 5.227 1 82.69 69 LEU B N 1
ATOM 1649 C CA . LEU B 1 69 ? -18.328 6.465 5.012 1 82.69 69 LEU B CA 1
ATOM 1650 C C . LEU B 1 69 ? -17.859 7.094 6.32 1 82.69 69 LEU B C 1
ATOM 1652 O O . LEU B 1 69 ? -18.656 7.699 7.043 1 82.69 69 LEU B O 1
ATOM 1656 N N . SER B 1 70 ? -16.594 6.789 6.766 1 91.19 70 SER B N 1
ATOM 1657 C CA . SER B 1 70 ? -16.016 7.391 7.965 1 91.19 70 SER B CA 1
ATOM 1658 C C . SER B 1 70 ? -15.547 8.82 7.699 1 91.19 70 SER B C 1
ATOM 1660 O O . SER B 1 70 ? -15.086 9.133 6.598 1 91.19 70 SER B O 1
ATOM 1662 N N . HIS B 1 71 ? -15.773 9.648 8.719 1 94.19 71 HIS B N 1
ATOM 1663 C CA . HIS B 1 71 ? -15.383 11.047 8.586 1 94.19 71 HIS B CA 1
ATOM 1664 C C . HIS B 1 71 ? -14.555 11.5 9.781 1 94.19 71 HIS B C 1
ATOM 1666 O O . HIS B 1 71 ? -14.867 11.172 10.93 1 94.19 71 HIS B O 1
ATOM 1672 N N . THR B 1 72 ? -13.453 12.227 9.492 1 96.69 72 THR B N 1
ATOM 1673 C CA . THR B 1 72 ? -12.664 12.812 10.578 1 96.69 72 THR B CA 1
ATOM 1674 C C . THR B 1 72 ? -12.156 14.195 10.188 1 96.69 72 THR B C 1
ATOM 1676 O O . THR B 1 72 ? -12.195 14.57 9.016 1 96.69 72 THR B O 1
ATOM 1679 N N . LYS B 1 73 ? -11.703 15 11.234 1 97.56 73 LYS B N 1
ATOM 1680 C CA . LYS B 1 73 ? -11.242 16.375 11.023 1 97.56 73 LYS B CA 1
ATOM 1681 C C . LYS B 1 73 ? -9.812 16.547 11.539 1 97.56 73 LYS B C 1
ATOM 1683 O O . LYS B 1 73 ? -9.445 15.992 12.57 1 97.56 73 LYS B O 1
ATOM 1688 N N . LEU B 1 74 ? -9.062 17.234 10.773 1 98.38 74 LEU B N 1
ATOM 1689 C CA . LEU B 1 74 ? -7.727 17.688 11.164 1 98.38 74 LEU B CA 1
ATOM 1690 C C . LEU B 1 74 ? -7.598 19.203 11.016 1 98.38 74 LEU B C 1
ATOM 1692 O O . LEU B 1 74 ? -6.918 19.688 10.117 1 98.38 74 LEU B O 1
ATOM 1696 N N . PRO B 1 75 ? -8.117 19.938 11.953 1 97.5 75 PRO B N 1
ATOM 1697 C CA . PRO B 1 75 ? -8.195 21.391 11.805 1 97.5 75 PRO B CA 1
ATOM 1698 C C . PRO B 1 75 ? -6.832 22.062 11.953 1 97.5 75 PRO B C 1
ATOM 1700 O O . PRO B 1 75 ? -6.645 23.188 11.477 1 97.5 75 PRO B O 1
ATOM 1703 N N . ASN B 1 76 ? -5.879 21.422 12.562 1 97.12 76 ASN B N 1
ATOM 1704 C CA . ASN B 1 76 ? -4.613 22.062 12.898 1 97.12 76 ASN B CA 1
ATOM 1705 C C . ASN B 1 76 ? -3.564 21.844 11.812 1 97.12 76 ASN B C 1
ATOM 1707 O O . ASN B 1 76 ? -2.426 22.312 11.945 1 97.12 76 ASN B O 1
ATOM 1711 N N . ILE B 1 77 ? -3.924 21.125 10.828 1 98.44 77 ILE B N 1
ATOM 1712 C CA . ILE B 1 77 ? -3.002 20.844 9.734 1 98.44 77 ILE B CA 1
ATOM 1713 C C . ILE B 1 77 ? -3.465 21.594 8.477 1 98.44 77 ILE B C 1
ATOM 1715 O O . ILE B 1 77 ? -4.652 21.562 8.141 1 98.44 77 ILE B O 1
ATOM 1719 N N . LEU B 1 78 ? -2.543 22.234 7.824 1 97.94 78 LEU B N 1
ATOM 1720 C CA . LEU B 1 78 ? -2.869 22.891 6.562 1 97.94 78 LEU B CA 1
ATOM 1721 C C . LEU B 1 78 ? -3.092 21.859 5.457 1 97.94 78 LEU B C 1
ATOM 1723 O O . LEU B 1 78 ? -2.387 20.844 5.387 1 97.94 78 LEU B O 1
ATOM 1727 N N . PRO B 1 79 ? -4.004 22.203 4.512 1 98.19 79 PRO B N 1
ATOM 1728 C CA . PRO B 1 79 ? -4.281 21.266 3.42 1 98.19 79 PRO B CA 1
ATOM 1729 C C . PRO B 1 79 ? -3.037 20.922 2.602 1 98.19 79 PRO B C 1
ATOM 1731 O O . PRO B 1 79 ? -2.807 19.75 2.271 1 98.19 79 PRO B O 1
ATOM 1734 N N . GLU B 1 80 ? -2.242 21.906 2.338 1 97.38 80 GLU B N 1
ATOM 1735 C CA . GLU B 1 80 ? -1.05 21.672 1.531 1 97.38 80 GLU B CA 1
ATOM 1736 C C . GLU B 1 80 ? -0.05 20.797 2.268 1 97.38 80 GLU B C 1
ATOM 1738 O O . GLU B 1 80 ? 0.636 19.969 1.651 1 97.38 80 GLU B O 1
ATOM 1743 N N . THR B 1 81 ? 0.064 20.953 3.533 1 98.12 81 THR B N 1
ATOM 1744 C CA . THR B 1 81 ? 0.931 20.125 4.359 1 98.12 81 THR B CA 1
ATOM 1745 C C . THR B 1 81 ? 0.41 18.688 4.418 1 98.12 81 THR B C 1
ATOM 1747 O O . THR B 1 81 ? 1.183 17.734 4.289 1 98.12 81 THR B O 1
ATOM 1750 N N . PHE B 1 82 ? -0.881 18.578 4.539 1 98.69 82 PHE B N 1
ATOM 1751 C CA . PHE B 1 82 ? -1.48 17.25 4.629 1 98.69 82 PHE B CA 1
ATOM 1752 C C . PHE B 1 82 ? -1.286 16.484 3.326 1 98.69 82 PHE B C 1
ATOM 1754 O O . PHE B 1 82 ? -1.068 15.266 3.344 1 98.69 82 PHE B O 1
ATOM 1761 N N . GLN B 1 83 ? -1.395 17.203 2.268 1 97.69 83 GLN B N 1
ATOM 1762 C CA . GLN B 1 83 ? -1.171 16.562 0.976 1 97.69 83 GLN B CA 1
ATOM 1763 C C . GLN B 1 83 ? 0.209 15.914 0.915 1 97.69 83 GLN B C 1
ATOM 1765 O O . GLN B 1 83 ? 0.355 14.805 0.404 1 97.69 83 GLN B O 1
ATOM 1770 N N . ILE B 1 84 ? 1.229 16.547 1.399 1 97.56 84 ILE B N 1
ATOM 1771 C CA . ILE B 1 84 ? 2.596 16.031 1.437 1 97.56 84 ILE B CA 1
ATOM 1772 C C . ILE B 1 84 ? 2.662 14.805 2.338 1 97.56 84 ILE B C 1
ATOM 1774 O O . ILE B 1 84 ? 3.217 13.773 1.952 1 97.56 84 ILE B O 1
ATOM 1778 N N . VAL B 1 85 ? 2.041 14.898 3.471 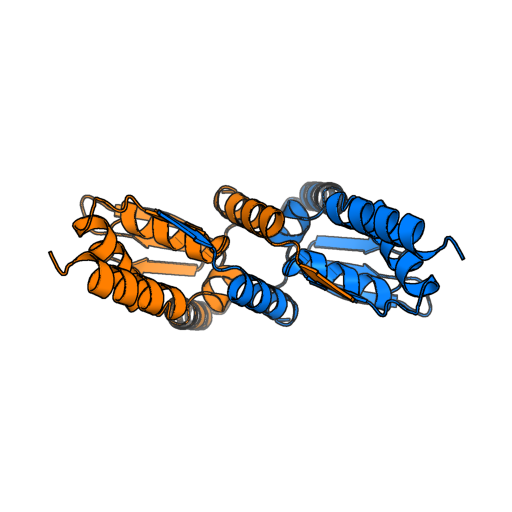1 98.38 85 VAL B N 1
ATOM 1779 C CA . VAL B 1 85 ? 2.062 13.82 4.461 1 98.38 85 VAL B CA 1
ATOM 1780 C C . VAL B 1 85 ? 1.277 12.625 3.938 1 98.38 85 VAL B C 1
ATOM 1782 O O . VAL B 1 85 ? 1.681 11.477 4.137 1 98.38 85 VAL B O 1
ATOM 1785 N N . LEU B 1 86 ? 0.172 12.938 3.305 1 98.19 86 LEU B N 1
ATOM 1786 C CA . LEU B 1 86 ? -0.673 11.875 2.76 1 98.19 86 LEU B CA 1
ATOM 1787 C C . LEU B 1 86 ? 0.075 11.078 1.701 1 98.19 86 LEU B C 1
ATOM 1789 O O . LEU B 1 86 ? -0.021 9.844 1.663 1 98.19 86 LEU B O 1
ATOM 1793 N N . LYS B 1 87 ? 0.819 11.719 0.878 1 97.38 87 LYS B N 1
ATOM 1794 C CA . LYS B 1 87 ? 1.649 11.039 -0.111 1 97.38 87 LYS B CA 1
ATOM 1795 C C . LYS B 1 87 ? 2.678 10.133 0.562 1 97.38 87 LYS B C 1
ATOM 1797 O O . LYS B 1 87 ? 2.916 9.016 0.11 1 97.38 87 LYS B O 1
ATOM 1802 N N . TYR B 1 88 ? 3.24 10.594 1.612 1 98.06 88 TYR B N 1
ATOM 1803 C CA . TYR B 1 88 ? 4.152 9.781 2.404 1 98.06 88 TYR B CA 1
ATOM 1804 C C . TYR B 1 88 ? 3.436 8.562 2.971 1 98.06 88 TYR B C 1
ATOM 1806 O O . TYR B 1 88 ? 3.979 7.453 2.955 1 98.06 88 TYR B O 1
ATOM 1814 N N . ILE B 1 89 ? 2.279 8.773 3.486 1 98.25 89 ILE B N 1
ATOM 1815 C CA . ILE B 1 89 ? 1.513 7.695 4.098 1 98.25 89 ILE B CA 1
ATOM 1816 C C . ILE B 1 89 ? 1.229 6.613 3.059 1 98.25 89 ILE B C 1
ATOM 1818 O O . ILE B 1 89 ? 1.375 5.418 3.34 1 98.25 89 ILE B O 1
ATOM 1822 N N . TYR B 1 90 ? 0.928 6.977 1.86 1 97.56 90 TYR B N 1
ATOM 1823 C CA . TYR B 1 90 ? 0.549 6.02 0.83 1 97.56 90 TYR B CA 1
ATOM 1824 C C . TYR B 1 90 ? 1.781 5.391 0.188 1 97.56 90 TYR B C 1
ATOM 1826 O O . TYR B 1 90 ? 1.814 4.184 -0.059 1 97.56 90 TYR B O 1
ATOM 1834 N N . GLY B 1 91 ? 2.75 6.168 -0.025 1 97.44 91 GLY B N 1
ATOM 1835 C CA . GLY B 1 91 ? 3.797 5.688 -0.91 1 97.44 91 GLY B CA 1
ATOM 1836 C C . GLY B 1 91 ? 5.16 5.637 -0.249 1 97.44 91 GLY B C 1
ATOM 1837 O O . GLY B 1 91 ? 6.121 5.125 -0.829 1 97.44 91 GLY B O 1
ATOM 1838 N N . GLY B 1 92 ? 5.336 6.246 0.923 1 97.38 92 GLY B N 1
ATOM 1839 C CA . GLY B 1 92 ? 6.613 6.238 1.618 1 97.38 92 GLY B CA 1
ATOM 1840 C C . GLY B 1 92 ? 7.633 7.176 1.003 1 97.38 92 GLY B C 1
ATOM 1841 O O . GLY B 1 92 ? 8.836 6.906 1.044 1 97.38 92 GLY B O 1
ATOM 1842 N N . ILE B 1 93 ? 7.156 8.188 0.343 1 96.38 93 ILE B N 1
ATOM 1843 C CA . ILE B 1 93 ? 8.055 9.156 -0.275 1 96.38 93 ILE B CA 1
ATOM 1844 C C . ILE B 1 93 ? 7.812 10.539 0.32 1 96.38 93 ILE B C 1
ATOM 1846 O O . ILE B 1 93 ? 6.664 10.961 0.485 1 96.38 93 ILE B O 1
ATOM 1850 N N . LEU B 1 94 ? 8.883 11.133 0.72 1 96.56 94 LEU B N 1
ATOM 1851 C CA . LEU B 1 94 ? 8.844 12.523 1.172 1 96.56 94 LEU B CA 1
ATOM 1852 C C . LEU B 1 94 ? 9.555 13.438 0.183 1 96.56 94 LEU B C 1
ATOM 1854 O O . LEU B 1 94 ? 10.719 13.211 -0.152 1 96.56 94 LEU B O 1
ATOM 1858 N N . SER B 1 95 ? 8.844 14.383 -0.332 1 94.88 95 SER B N 1
ATOM 1859 C CA . SER B 1 95 ? 9.414 15.375 -1.241 1 94.88 95 SER B CA 1
ATOM 1860 C C . SER B 1 95 ? 9.242 16.797 -0.693 1 94.88 95 SER B C 1
ATOM 1862 O O . SER B 1 95 ? 8.125 17.328 -0.667 1 94.88 95 SER B O 1
ATOM 1864 N N . LEU B 1 96 ? 10.312 17.375 -0.252 1 94.56 96 LEU B N 1
ATOM 1865 C CA . LEU B 1 96 ? 10.297 18.719 0.312 1 94.56 96 LEU B CA 1
ATOM 1866 C C . LEU B 1 96 ? 11.43 19.562 -0.261 1 94.56 96 LEU B C 1
ATOM 1868 O O . LEU B 1 96 ? 12.461 19.031 -0.67 1 94.56 96 LEU B O 1
ATOM 1872 N N . ASP B 1 97 ? 11.125 20.812 -0.334 1 92 97 ASP B N 1
ATOM 1873 C CA . ASP B 1 97 ? 12.188 21.766 -0.638 1 92 97 ASP B CA 1
ATOM 1874 C C . ASP B 1 97 ? 13.102 21.969 0.563 1 92 97 ASP B C 1
ATOM 1876 O O . ASP B 1 97 ? 12.703 22.562 1.566 1 92 97 ASP B O 1
ATOM 1880 N N . GLU B 1 98 ? 14.344 21.594 0.396 1 88.25 98 GLU B N 1
ATOM 1881 C CA . GLU B 1 98 ? 15.305 21.625 1.495 1 88.25 98 GLU B CA 1
ATOM 1882 C C . GLU B 1 98 ? 15.57 23.047 1.966 1 88.25 98 GLU B C 1
ATOM 1884 O O . GLU B 1 98 ? 16.016 23.266 3.098 1 88.25 98 GLU B O 1
ATOM 1889 N N . GLU B 1 99 ? 15.352 23.938 1.125 1 87.94 99 GLU B N 1
ATOM 1890 C CA . GLU B 1 99 ? 15.656 25.328 1.459 1 87.94 99 GLU B CA 1
ATOM 1891 C C . GLU B 1 99 ? 14.477 25.984 2.164 1 87.94 99 GLU B C 1
ATOM 1893 O O . GLU B 1 99 ? 14.609 27.109 2.68 1 87.94 99 GLU B O 1
ATOM 1898 N N . ASN B 1 100 ? 13.398 25.297 2.27 1 91.62 100 ASN B N 1
ATOM 1899 C CA . ASN B 1 100 ? 12.195 25.859 2.877 1 91.62 100 ASN B CA 1
ATOM 1900 C C . ASN B 1 100 ? 11.961 25.312 4.277 1 91.62 100 ASN B C 1
ATOM 1902 O O . ASN B 1 100 ? 11.062 24.5 4.484 1 91.62 100 ASN B O 1
ATOM 1906 N N . THR B 1 101 ? 12.656 25.875 5.234 1 91.44 101 THR B N 1
ATOM 1907 C CA . THR B 1 101 ? 12.633 25.391 6.609 1 91.44 101 THR B CA 1
ATOM 1908 C C . THR B 1 101 ? 11.227 25.5 7.199 1 91.44 101 THR B C 1
ATOM 1910 O O . THR B 1 101 ? 10.758 24.594 7.879 1 91.44 101 THR B O 1
ATOM 1913 N N . PRO B 1 102 ? 10.492 26.578 6.953 1 92.69 102 PRO B N 1
ATOM 1914 C CA . PRO B 1 102 ? 9.133 26.672 7.48 1 92.69 102 PRO B CA 1
ATOM 1915 C C . PRO B 1 102 ? 8.234 25.531 7.027 1 92.69 102 PRO B C 1
ATOM 1917 O O . PRO B 1 102 ? 7.469 24.984 7.824 1 92.69 102 PRO B O 1
ATOM 1920 N N . ASP B 1 103 ? 8.391 25.156 5.801 1 94.44 103 ASP B N 1
ATOM 1921 C CA . ASP B 1 103 ? 7.582 24.047 5.293 1 94.44 103 ASP B CA 1
ATOM 1922 C C . ASP B 1 103 ? 7.973 22.734 5.949 1 94.44 103 ASP B C 1
ATOM 1924 O O . ASP B 1 103 ? 7.113 21.891 6.234 1 94.44 103 ASP B O 1
ATOM 1928 N N . ILE B 1 104 ? 9.242 22.625 6.148 1 96.62 104 ILE B N 1
ATOM 1929 C CA . ILE B 1 104 ? 9.727 21.406 6.805 1 96.62 104 ILE B CA 1
ATOM 1930 C C . ILE B 1 104 ? 9.148 21.328 8.219 1 96.62 104 ILE B C 1
ATOM 1932 O O . ILE B 1 104 ? 8.719 20.25 8.656 1 96.62 104 ILE B O 1
ATOM 1936 N N . LEU B 1 105 ? 9.117 22.406 8.883 1 97.19 105 LEU B N 1
ATOM 1937 C CA . LEU B 1 105 ? 8.594 22.438 10.25 1 97.19 105 LEU B CA 1
ATOM 1938 C C . LEU B 1 105 ? 7.105 22.109 10.266 1 97.19 105 LEU B C 1
ATOM 1940 O O . LEU B 1 105 ? 6.633 21.406 11.156 1 97.19 105 LEU B O 1
ATOM 1944 N N . LYS B 1 106 ? 6.371 22.625 9.305 1 97.81 106 LYS B N 1
ATOM 1945 C CA . LYS B 1 106 ? 4.941 22.328 9.211 1 97.81 106 LYS B CA 1
ATOM 1946 C C . LYS B 1 106 ? 4.703 20.828 9.039 1 97.81 106 LYS B C 1
ATOM 1948 O O . LYS B 1 106 ? 3.809 20.266 9.664 1 97.81 106 LYS B O 1
ATOM 1953 N N . VAL B 1 107 ? 5.535 20.25 8.219 1 98.25 107 VAL B N 1
ATOM 1954 C CA . VAL B 1 107 ? 5.406 18.812 7.98 1 98.25 107 VAL B CA 1
ATOM 1955 C C . VAL B 1 107 ? 5.797 18.031 9.242 1 98.25 107 VAL B C 1
ATOM 1957 O O . VAL B 1 107 ? 5.16 17.047 9.586 1 98.25 107 VAL B O 1
ATOM 1960 N N . LEU B 1 108 ? 6.816 18.531 9.953 1 98.19 108 LEU B N 1
ATOM 1961 C CA . LEU B 1 108 ? 7.227 17.891 11.203 1 98.19 108 LEU B CA 1
ATOM 1962 C C . LEU B 1 108 ? 6.094 17.906 12.219 1 98.19 108 LEU B C 1
ATOM 1964 O O . LEU B 1 108 ? 5.801 16.891 12.844 1 98.19 108 LEU B O 1
ATOM 1968 N N . VAL B 1 109 ? 5.469 18.969 12.336 1 98.5 109 VAL B N 1
ATOM 1969 C CA . VAL B 1 109 ? 4.383 19.125 13.297 1 98.5 109 VAL B CA 1
ATOM 1970 C C . VAL B 1 109 ? 3.215 18.219 12.906 1 98.5 109 VAL B C 1
ATOM 1972 O O . VAL B 1 109 ? 2.648 17.531 13.758 1 98.5 109 VAL B O 1
ATOM 1975 N N . ALA B 1 110 ? 2.857 18.156 11.68 1 98.69 110 ALA B N 1
ATOM 1976 C CA . ALA B 1 110 ? 1.791 17.297 11.195 1 98.69 110 ALA B CA 1
ATOM 1977 C C . ALA B 1 110 ? 2.131 15.82 11.43 1 98.69 110 ALA B C 1
ATOM 1979 O O . ALA B 1 110 ? 1.288 15.055 11.898 1 98.69 110 ALA B O 1
ATOM 1980 N N . ALA B 1 111 ? 3.369 15.5 11.094 1 98.75 111 ALA B N 1
ATOM 1981 C CA . ALA B 1 111 ? 3.83 14.125 11.297 1 98.75 111 ALA B CA 1
ATOM 1982 C C . ALA B 1 111 ? 3.732 13.734 12.766 1 98.75 111 ALA B C 1
ATOM 1984 O O . ALA B 1 111 ? 3.35 12.602 13.086 1 98.75 111 ALA B O 1
ATOM 1985 N N . ASP B 1 112 ? 4.109 14.625 13.586 1 98.69 112 ASP B N 1
ATOM 1986 C CA . ASP B 1 112 ? 4.035 14.367 15.023 1 98.69 112 ASP B CA 1
ATOM 1987 C C . ASP B 1 112 ? 2.588 14.172 15.469 1 98.69 112 ASP B C 1
ATOM 1989 O O . ASP B 1 112 ? 2.287 13.25 16.234 1 98.69 112 ASP B O 1
ATOM 1993 N N . GLU B 1 113 ? 1.704 14.984 15.008 1 98.38 113 GLU B N 1
ATOM 1994 C CA . GLU B 1 113 ? 0.286 14.867 15.336 1 98.38 113 GLU B CA 1
ATOM 1995 C C . GLU B 1 113 ? -0.281 13.523 14.875 1 98.38 113 GLU B C 1
ATOM 1997 O O . GLU B 1 113 ? -1.082 12.906 15.578 1 98.38 113 GLU B O 1
ATOM 2002 N N . LEU B 1 114 ? 0.14 13.109 13.758 1 98.62 114 LEU B N 1
ATOM 2003 C CA . LEU B 1 114 ? -0.376 11.875 13.164 1 98.62 114 LEU B CA 1
ATOM 2004 C C . LEU B 1 114 ? 0.426 10.672 13.633 1 98.62 114 LEU B C 1
ATOM 2006 O O . LEU B 1 114 ? 0.181 9.547 13.188 1 98.62 114 LEU B O 1
ATOM 2010 N N . ILE B 1 115 ? 1.424 10.867 14.469 1 98.56 115 ILE B N 1
ATOM 2011 C CA . ILE B 1 115 ? 2.25 9.852 15.117 1 98.56 115 ILE B CA 1
ATOM 2012 C C . ILE B 1 115 ? 2.977 9.031 14.055 1 98.56 115 ILE B C 1
ATOM 2014 O O . ILE B 1 115 ? 2.951 7.797 14.094 1 98.56 115 ILE B O 1
ATOM 2018 N N . LEU B 1 116 ? 3.566 9.742 13.117 1 98.44 116 LEU B N 1
ATOM 2019 C CA . LEU B 1 116 ? 4.406 9.117 12.094 1 98.44 116 LEU B CA 1
ATOM 2020 C C . LEU B 1 116 ? 5.867 9.094 12.531 1 98.44 116 LEU B C 1
ATOM 2022 O O . LEU B 1 116 ? 6.672 9.898 12.055 1 98.44 116 LEU B O 1
ATOM 2026 N N . HIS B 1 117 ? 6.242 8.141 13.281 1 97.31 117 HIS B N 1
ATOM 2027 C CA . HIS B 1 117 ? 7.496 8.117 14.031 1 97.31 117 HIS B CA 1
ATOM 2028 C C . HIS B 1 117 ? 8.695 8.203 13.094 1 97.31 117 HIS B C 1
ATOM 2030 O O . HIS B 1 117 ? 9.609 9.008 13.312 1 97.31 117 HIS B O 1
ATOM 2036 N N . GLU B 1 118 ? 8.664 7.375 12.133 1 97.5 118 GLU B N 1
ATOM 2037 C CA . GLU B 1 118 ? 9.805 7.355 11.227 1 97.5 118 GLU B CA 1
ATOM 2038 C C . GLU B 1 118 ? 10.008 8.711 10.562 1 97.5 118 GLU B C 1
ATOM 2040 O O . GLU B 1 118 ? 11.141 9.18 10.422 1 97.5 118 GLU B O 1
ATOM 2045 N N . LEU B 1 119 ? 9 9.312 10.141 1 97.5 119 LEU B N 1
ATOM 2046 C CA . LEU B 1 119 ? 9.062 10.609 9.477 1 97.5 119 LEU B CA 1
ATOM 2047 C C . LEU B 1 119 ? 9.5 11.695 10.445 1 97.5 119 LEU B C 1
ATOM 2049 O O . LEU B 1 119 ? 10.32 12.555 10.102 1 97.5 119 LEU B O 1
ATOM 2053 N N . VAL B 1 120 ? 8.977 11.688 11.648 1 98.12 120 VAL B N 1
ATOM 2054 C CA . VAL B 1 120 ? 9.352 12.641 12.68 1 98.12 120 VAL B CA 1
ATOM 2055 C C . VAL B 1 120 ? 10.852 12.531 12.961 1 98.12 120 VAL B C 1
ATOM 2057 O O . VAL B 1 120 ? 11.562 13.539 12.945 1 98.12 120 VAL B O 1
ATOM 2060 N N . ASP B 1 121 ? 11.289 11.289 13.164 1 97.75 121 ASP B N 1
ATOM 2061 C CA . ASP B 1 121 ? 12.703 11.07 13.461 1 97.75 121 ASP B CA 1
ATOM 2062 C C . ASP B 1 121 ? 13.586 11.625 12.344 1 97.75 121 ASP B C 1
ATOM 2064 O O . ASP B 1 121 ? 14.609 12.266 12.609 1 97.75 121 ASP B O 1
ATOM 2068 N N . TYR B 1 122 ? 13.219 11.406 11.188 1 96.69 122 TYR B N 1
ATOM 2069 C CA . TYR B 1 122 ? 14 11.859 10.039 1 96.69 122 TYR B CA 1
ATOM 2070 C C . TYR B 1 122 ? 14.055 13.383 9.984 1 96.69 122 TYR B C 1
ATOM 2072 O O . TYR B 1 122 ? 15.133 13.961 9.852 1 96.69 122 TYR B O 1
ATOM 2080 N N . LEU B 1 123 ? 12.914 14.039 10.094 1 96.75 123 LEU B N 1
ATOM 2081 C CA . LEU B 1 123 ? 12.836 15.484 9.93 1 96.75 123 LEU B CA 1
ATOM 2082 C C . LEU B 1 123 ? 13.516 16.203 11.094 1 96.75 123 LEU B C 1
ATOM 2084 O O . LEU B 1 123 ? 14.133 17.25 10.914 1 96.75 123 LEU B O 1
ATOM 2088 N N . GLN B 1 124 ? 13.344 15.609 12.273 1 96.25 124 GLN B N 1
ATOM 2089 C CA . GLN B 1 124 ? 14.039 16.172 13.43 1 96.25 124 GLN B CA 1
ATOM 2090 C C . GLN B 1 124 ? 15.555 16.125 13.234 1 96.25 124 GLN B C 1
ATOM 2092 O O . GLN B 1 124 ? 16.234 17.125 13.461 1 96.25 124 GLN B O 1
ATOM 2097 N N . THR B 1 125 ? 16.047 15.008 12.836 1 95.5 125 THR B N 1
ATOM 2098 C CA . THR B 1 125 ? 17.469 14.844 12.578 1 95.5 125 THR B CA 1
ATOM 2099 C C . THR B 1 125 ? 17.938 15.805 11.477 1 95.5 125 THR B C 1
ATOM 2101 O O . THR B 1 125 ? 18.984 16.438 11.602 1 95.5 125 THR B O 1
ATOM 2104 N N . TYR B 1 126 ? 17.141 15.883 10.438 1 93.81 126 TYR B N 1
ATOM 2105 C CA . TYR B 1 126 ? 17.453 16.781 9.328 1 93.81 126 TYR B CA 1
ATOM 2106 C C . TYR B 1 126 ? 17.562 18.219 9.805 1 93.81 126 TYR B C 1
ATOM 2108 O O . TYR B 1 126 ? 18.5 18.922 9.43 1 93.81 126 TYR B O 1
ATOM 2116 N N . LEU B 1 127 ? 16.625 18.672 10.602 1 93.25 127 LEU B N 1
ATOM 2117 C CA . LEU B 1 127 ? 16.594 20.062 11.086 1 93.25 127 LEU B CA 1
ATOM 2118 C C . LEU B 1 127 ? 17.75 20.328 12.039 1 93.25 127 LEU B C 1
ATOM 2120 O O . LEU B 1 127 ? 18.328 21.422 12.031 1 93.25 127 LEU B O 1
ATOM 2124 N N . ILE B 1 128 ? 18.125 19.359 12.82 1 92.75 128 ILE B N 1
ATOM 2125 C CA . ILE B 1 128 ? 19.234 19.5 13.758 1 92.75 128 ILE B CA 1
ATOM 2126 C C . ILE B 1 128 ? 20.547 19.609 12.984 1 92.75 128 ILE B C 1
ATOM 2128 O O . ILE B 1 128 ? 21.406 20.438 13.32 1 92.75 128 ILE B O 1
ATOM 2132 N N . GLU B 1 129 ? 20.609 18.844 11.945 1 91.44 129 GLU B N 1
ATOM 2133 C CA . GLU B 1 129 ? 21.859 18.781 11.188 1 91.44 129 GLU B CA 1
ATOM 2134 C C . GLU B 1 129 ? 21.984 20 10.266 1 91.44 129 GLU B C 1
ATOM 2136 O O . GLU B 1 129 ? 23.109 20.406 9.945 1 91.44 129 GLU B O 1
ATOM 2141 N N . ASN B 1 130 ? 20.969 20.5 9.773 1 83.5 130 ASN B N 1
ATOM 2142 C CA . ASN B 1 130 ? 21.016 21.594 8.805 1 83.5 130 ASN B CA 1
ATOM 2143 C C . ASN B 1 130 ? 20.672 22.938 9.453 1 83.5 130 ASN B C 1
ATOM 2145 O O . ASN B 1 130 ? 20.766 23.969 8.805 1 83.5 130 ASN B O 1
ATOM 2149 N N . LYS B 1 131 ? 19.969 23.266 10.539 1 69.19 131 LYS B N 1
ATOM 2150 C CA . LYS B 1 131 ? 19.828 24.531 11.25 1 69.19 131 LYS B CA 1
ATOM 2151 C C . LYS B 1 131 ? 21.156 25 11.828 1 69.19 131 LYS B C 1
ATOM 2153 O O . LYS B 1 131 ? 21.234 26.078 12.422 1 69.19 131 LYS B O 1
ATOM 2158 N N . ALA B 1 132 ? 22.25 24.234 12 1 50.34 132 ALA B N 1
ATOM 2159 C CA . ALA B 1 132 ? 23.328 24.875 12.75 1 50.34 132 ALA B CA 1
ATOM 2160 C C . ALA B 1 132 ? 23.781 26.156 12.07 1 50.34 132 ALA B C 1
ATOM 2162 O O . ALA B 1 132 ? 24.484 26.984 12.68 1 50.34 132 ALA B O 1
ATOM 2163 N N . ASP B 1 133 ? 23.547 26.469 10.742 1 41.69 133 ASP B N 1
ATOM 2164 C CA . ASP B 1 133 ? 24.125 27.797 10.547 1 41.69 133 ASP B CA 1
ATOM 2165 C C . ASP B 1 133 ? 23.078 28.875 10.805 1 41.69 133 ASP B C 1
ATOM 2167 O O . ASP B 1 133 ? 21.906 28.719 10.469 1 41.69 133 ASP B O 1
#

Radius of gyration: 20.46 Å; Cα contacts (8 Å, |Δi|>4): 387; chains: 2; bounding box: 48×60×34 Å

InterPro domains:
  IPR000210 BTB/POZ domain [PF00651] (17-130)
  IPR000210 BTB/POZ domain [PS50097] (23-98)
  IPR000210 BTB/POZ domain [SM00225] (23-131)
  IPR011333 SKP1/BTB/POZ domain superfamily [G3DSA:3.30.710.10] (2-132)
  IPR011333 SKP1/BTB/POZ domain superfamily [SSF54695] (3-129)
  IPR044515 Ankyrin repeat and BTB/POZ domain-containing protein 1-like [PTHR46231] (19-128)